Protein AF-A0A9D8AWS3-F1 (afdb_monomer_lite)

pLDDT: mean 71.28, std 21.82, range [30.14, 95.0]

Radius of gyration: 25.31 Å; chains: 1; bounding box: 41×50×77 Å

Sequence (186 aa):
MHLRSIALDRSRAVTGGFPFNVPAIQSFTELRFVSPVSFLVGENGCGKSTLLEAIACAVGAITVGREDVDTDDTLAVVRTLGRCLKLAWSMPTHRGFYMGAKDFIGYARKMAMIREQLQRDLERVEEEYEGRSRTPLSALVPPFAPPKRPARAANRVNPQREVDVCRDAVACCPGGMMGRERRLWS

Structure (mmCIF, N/CA/C/O backbone):
data_AF-A0A9D8AWS3-F1
#
_entry.id   AF-A0A9D8AWS3-F1
#
loop_
_atom_site.group_PDB
_atom_site.id
_atom_site.type_symbol
_atom_site.label_atom_id
_atom_site.label_alt_id
_atom_site.label_comp_id
_atom_site.label_asym_id
_atom_site.label_entity_id
_atom_site.label_seq_id
_atom_site.pdbx_PDB_ins_code
_atom_site.Cartn_x
_atom_site.Cartn_y
_atom_site.Cartn_z
_atom_site.occupancy
_atom_site.B_iso_or_equiv
_atom_site.auth_seq_id
_atom_site.auth_comp_id
_atom_site.auth_asym_id
_atom_site.auth_atom_id
_atom_site.pdbx_PDB_model_num
ATOM 1 N N . MET A 1 1 ? -19.517 0.409 -6.646 1.00 81.69 1 MET A N 1
ATOM 2 C CA . MET A 1 1 ? -18.474 -0.584 -6.317 1.00 81.69 1 MET A CA 1
ATOM 3 C C . MET A 1 1 ? -17.259 0.157 -5.772 1.00 81.69 1 MET A C 1
ATOM 5 O O . MET A 1 1 ? -16.531 0.744 -6.555 1.00 81.69 1 MET A O 1
ATOM 9 N N . HIS A 1 2 ? -17.106 0.235 -4.450 1.00 87.75 2 HIS A N 1
ATOM 10 C CA . HIS A 1 2 ? -15.967 0.896 -3.798 1.00 87.75 2 HIS A CA 1
ATOM 11 C C . HIS A 1 2 ? -15.714 0.276 -2.416 1.00 87.75 2 HIS A C 1
ATOM 13 O O . HIS A 1 2 ? -16.618 -0.336 -1.828 1.00 87.75 2 HIS A O 1
ATOM 19 N N . LEU A 1 3 ? -14.488 0.432 -1.921 1.00 90.88 3 LEU A N 1
ATOM 20 C CA . LEU A 1 3 ? -14.092 0.072 -0.563 1.00 90.88 3 LEU A CA 1
ATOM 21 C C . LEU A 1 3 ? -14.669 1.109 0.406 1.00 90.88 3 LEU A C 1
ATOM 23 O O . LEU A 1 3 ? -14.472 2.298 0.195 1.00 90.88 3 LEU A O 1
ATOM 27 N N . ARG A 1 4 ? -15.420 0.677 1.423 1.00 93.44 4 ARG A N 1
ATOM 28 C CA . ARG A 1 4 ? -16.086 1.554 2.405 1.00 93.44 4 ARG A CA 1
ATOM 29 C C . ARG A 1 4 ? -15.242 1.776 3.644 1.00 93.44 4 ARG A C 1
ATOM 31 O O . ARG A 1 4 ? -15.177 2.893 4.145 1.00 93.44 4 ARG A O 1
ATOM 38 N N . SER A 1 5 ? -14.627 0.720 4.163 1.00 94.69 5 SER A N 1
ATOM 39 C CA . SER A 1 5 ? -13.724 0.851 5.299 1.00 94.69 5 SER A CA 1
ATOM 40 C C . SER A 1 5 ? -12.697 -0.265 5.367 1.00 94.69 5 SER A C 1
ATOM 42 O O . SER A 1 5 ? -12.841 -1.322 4.746 1.00 94.69 5 SER A O 1
ATOM 44 N N . ILE A 1 6 ? -11.636 0.018 6.112 1.00 95.00 6 ILE A N 1
ATOM 45 C CA . ILE A 1 6 ? -10.555 -0.905 6.427 1.00 95.00 6 ILE A CA 1
ATOM 46 C C . ILE A 1 6 ? -10.344 -0.854 7.929 1.00 95.00 6 ILE A C 1
ATOM 48 O O . ILE A 1 6 ? -10.141 0.225 8.480 1.00 95.00 6 ILE A O 1
ATOM 52 N N . ALA A 1 7 ? -10.361 -2.009 8.580 1.00 94.44 7 ALA A N 1
ATOM 53 C CA . ALA A 1 7 ? -10.073 -2.134 10.002 1.00 94.44 7 ALA A CA 1
ATOM 54 C C . ALA A 1 7 ? -8.933 -3.124 10.235 1.00 94.44 7 ALA A C 1
ATOM 56 O O . ALA A 1 7 ? -8.764 -4.074 9.470 1.00 94.44 7 ALA A O 1
ATOM 57 N N . LEU A 1 8 ? -8.162 -2.918 11.300 1.00 92.25 8 LEU A N 1
ATOM 58 C CA . LEU A 1 8 ? -7.093 -3.838 11.682 1.00 92.25 8 LEU A CA 1
ATOM 59 C C . LEU A 1 8 ? -7.606 -4.856 12.704 1.00 92.25 8 LEU A C 1
ATOM 61 O O . LEU A 1 8 ? -8.046 -4.490 13.794 1.00 92.25 8 LEU A O 1
ATOM 65 N N . ASP A 1 9 ? -7.504 -6.144 12.383 1.00 90.69 9 ASP A N 1
ATOM 66 C CA . ASP A 1 9 ? -7.761 -7.211 13.344 1.00 90.69 9 ASP A CA 1
ATOM 67 C C . ASP A 1 9 ? -6.554 -7.419 14.263 1.00 90.69 9 ASP A C 1
ATOM 69 O O . ASP A 1 9 ? -5.630 -8.176 13.954 1.00 90.69 9 ASP A O 1
ATOM 73 N N . ARG A 1 10 ? -6.568 -6.749 15.418 1.00 86.88 10 ARG A N 1
ATOM 74 C CA . ARG A 1 10 ? -5.468 -6.829 16.389 1.00 86.88 10 ARG A CA 1
ATOM 75 C C . ARG A 1 10 ? -5.282 -8.217 16.997 1.00 86.88 10 ARG A C 1
ATOM 77 O O . ARG A 1 10 ? -4.184 -8.507 17.448 1.00 86.88 10 ARG A O 1
ATOM 84 N N . SER A 1 11 ? -6.295 -9.086 16.963 1.00 86.50 11 SER A N 1
ATOM 85 C CA . SER A 1 11 ? -6.154 -10.466 17.454 1.00 86.50 11 SER A CA 1
ATOM 86 C C . SER A 1 11 ? -5.197 -11.306 16.601 1.00 86.50 11 SER A C 1
ATOM 88 O O . SER A 1 11 ? -4.628 -12.280 17.083 1.00 86.50 11 SER A O 1
ATOM 90 N N . ARG A 1 12 ? -4.997 -10.912 15.337 1.00 83.69 12 ARG A N 1
ATOM 91 C CA . ARG A 1 12 ? -4.125 -11.591 14.369 1.00 83.69 12 ARG A CA 1
ATOM 92 C C . ARG A 1 12 ? -2.780 -10.882 14.187 1.00 83.69 12 ARG A C 1
ATOM 94 O O . ARG A 1 12 ? -1.912 -11.401 13.490 1.00 83.69 12 ARG A O 1
ATOM 101 N N . ALA A 1 13 ? -2.619 -9.702 14.784 1.00 81.25 13 ALA A N 1
ATOM 102 C CA . ALA A 1 13 ? -1.437 -8.869 14.629 1.00 81.25 13 ALA A CA 1
ATOM 103 C C . ALA A 1 13 ? -0.274 -9.385 15.489 1.00 81.25 13 ALA A C 1
ATOM 105 O O . ALA A 1 13 ? -0.443 -9.682 16.670 1.00 81.25 13 ALA A O 1
ATOM 106 N N . VAL A 1 14 ? 0.925 -9.437 14.906 1.00 77.19 14 VAL A N 1
ATOM 107 C CA . VAL A 1 14 ? 2.153 -9.763 15.644 1.00 77.19 14 VAL A CA 1
ATOM 108 C C . VAL A 1 14 ? 2.660 -8.497 16.333 1.00 77.19 14 VAL A C 1
ATOM 110 O O . VAL A 1 14 ? 2.846 -7.463 15.696 1.00 77.19 14 VAL A O 1
ATOM 113 N N . THR A 1 15 ? 2.893 -8.552 17.641 1.00 72.75 15 THR A N 1
ATOM 114 C CA . THR A 1 15 ? 3.351 -7.390 18.413 1.00 72.75 15 THR A CA 1
ATOM 115 C C . THR A 1 15 ? 4.860 -7.168 18.282 1.00 72.75 15 THR A C 1
ATOM 117 O O . THR A 1 15 ? 5.634 -8.118 18.333 1.00 72.75 15 THR A O 1
ATOM 120 N N . GLY A 1 16 ? 5.288 -5.904 18.186 1.00 73.44 16 GLY A N 1
ATOM 121 C CA . GLY A 1 16 ? 6.683 -5.484 18.409 1.00 73.44 16 GLY A CA 1
ATOM 122 C C . GLY A 1 16 ? 7.601 -5.426 17.180 1.00 73.44 16 GLY A C 1
ATOM 123 O O . GLY A 1 16 ? 8.661 -4.813 17.264 1.00 73.44 16 GLY A O 1
ATOM 124 N N . GLY A 1 17 ? 7.200 -5.987 16.036 1.00 84.44 17 GLY A N 1
ATOM 125 C CA . GLY A 1 17 ? 8.002 -5.993 14.804 1.00 84.44 17 GLY A CA 1
ATOM 126 C C . GLY A 1 17 ? 7.425 -5.135 13.677 1.00 84.44 17 GLY A C 1
ATOM 127 O O . GLY A 1 17 ? 6.238 -4.804 13.677 1.00 84.44 17 GLY A O 1
ATOM 128 N N . PHE A 1 18 ? 8.252 -4.805 12.682 1.00 85.50 18 PHE A N 1
ATOM 129 C CA . PHE A 1 18 ? 7.761 -4.281 11.403 1.00 85.50 18 PHE A CA 1
ATOM 130 C C . PHE A 1 18 ? 6.872 -5.342 10.727 1.00 85.50 18 PHE A C 1
ATOM 132 O O . PHE A 1 18 ? 7.243 -6.516 10.730 1.00 85.50 18 PHE A O 1
ATOM 139 N N . PRO A 1 19 ? 5.700 -4.975 10.176 1.00 88.75 19 PRO A N 1
ATOM 140 C CA . PRO A 1 19 ? 5.183 -3.617 9.955 1.00 88.75 19 PRO A CA 1
ATOM 141 C C . PRO A 1 19 ? 4.229 -3.102 11.059 1.00 88.75 19 PRO A C 1
ATOM 143 O O . PRO A 1 19 ? 3.655 -2.025 10.921 1.00 88.75 19 PRO A O 1
ATOM 146 N N . PHE A 1 20 ? 4.027 -3.846 12.150 1.00 89.50 20 PHE A N 1
ATOM 147 C CA . PHE A 1 20 ? 3.078 -3.508 13.223 1.00 89.50 20 PHE A CA 1
ATOM 148 C C . PHE A 1 20 ? 3.600 -2.458 14.215 1.00 89.50 20 PHE A C 1
ATOM 150 O O . PHE A 1 20 ? 2.819 -1.879 14.966 1.00 89.50 20 PHE A O 1
ATOM 157 N N . ASN A 1 21 ? 4.907 -2.193 14.224 1.00 88.81 21 ASN A N 1
ATOM 158 C CA . ASN A 1 21 ? 5.532 -1.128 15.014 1.00 88.81 21 ASN A CA 1
ATOM 159 C C . ASN A 1 21 ? 5.480 0.258 14.340 1.00 88.81 21 ASN A C 1
ATOM 161 O O . ASN A 1 21 ? 5.955 1.237 14.908 1.00 88.81 21 ASN A O 1
ATOM 165 N N . VAL A 1 22 ? 4.921 0.349 13.133 1.00 90.50 22 VAL A N 1
ATOM 166 C CA . VAL A 1 22 ? 4.837 1.592 12.364 1.00 90.50 22 VAL A CA 1
ATOM 167 C C . VAL A 1 22 ? 3.763 2.520 12.966 1.00 90.50 22 VAL A C 1
ATOM 169 O O . VAL A 1 22 ? 2.645 2.054 13.203 1.00 90.50 22 VAL A O 1
ATOM 172 N N . PRO A 1 23 ? 4.024 3.831 13.163 1.00 89.06 23 PRO A N 1
ATOM 173 C CA . PRO A 1 23 ? 3.114 4.730 13.887 1.00 89.06 23 PRO A CA 1
ATOM 174 C C . PRO A 1 23 ? 1.682 4.785 13.337 1.00 89.06 23 PRO A C 1
ATOM 176 O O . PRO A 1 23 ? 0.710 4.716 14.095 1.00 89.06 23 PRO A O 1
ATOM 179 N N . ALA A 1 24 ? 1.528 4.857 12.011 1.00 88.19 24 ALA A N 1
ATOM 180 C CA . ALA A 1 24 ? 0.214 4.849 11.371 1.00 88.19 24 ALA A CA 1
ATOM 181 C C . ALA A 1 24 ? -0.544 3.543 11.633 1.00 88.19 24 ALA A C 1
ATOM 183 O O . ALA A 1 24 ? -1.759 3.582 11.777 1.00 88.19 24 ALA A O 1
ATOM 184 N N . ILE A 1 25 ? 0.161 2.410 11.737 1.00 89.44 25 ILE A N 1
ATOM 185 C CA . ILE A 1 25 ? -0.428 1.081 11.949 1.00 89.44 25 ILE A CA 1
ATOM 186 C C . ILE A 1 25 ? -0.816 0.867 13.416 1.00 89.44 25 ILE A C 1
ATOM 188 O O . ILE A 1 25 ? -1.851 0.271 13.705 1.00 89.44 25 ILE A O 1
ATOM 192 N N . GLN A 1 26 ? -0.022 1.395 14.347 1.00 88.56 26 GLN A N 1
ATOM 193 C CA . GLN A 1 26 ? -0.299 1.304 15.782 1.00 88.56 26 GLN A CA 1
ATOM 194 C C . GLN A 1 26 ? -1.496 2.150 16.218 1.00 88.56 26 GLN A C 1
ATOM 196 O O . GLN A 1 26 ? -2.220 1.764 17.140 1.00 88.56 26 GLN A O 1
ATOM 201 N N . SER A 1 27 ? -1.689 3.308 15.587 1.00 85.25 27 SER A N 1
ATOM 202 C CA . SER A 1 27 ? -2.690 4.291 16.008 1.00 85.25 27 SER A CA 1
ATOM 203 C C . SER A 1 27 ? -4.062 4.063 15.377 1.00 85.25 27 SER A C 1
ATOM 205 O O . SER A 1 27 ? -5.076 4.283 16.040 1.00 85.25 27 SER A O 1
ATOM 207 N N . PHE A 1 28 ? -4.133 3.589 14.129 1.00 86.62 28 PHE A N 1
ATOM 208 C CA . PHE A 1 28 ? -5.428 3.425 13.477 1.00 86.62 28 PHE A CA 1
ATOM 209 C C . PHE A 1 28 ? -6.178 2.180 13.971 1.00 86.62 28 PHE A C 1
ATOM 211 O O . PHE A 1 28 ? -5.605 1.151 14.340 1.00 86.62 28 PHE A O 1
ATOM 218 N N . TH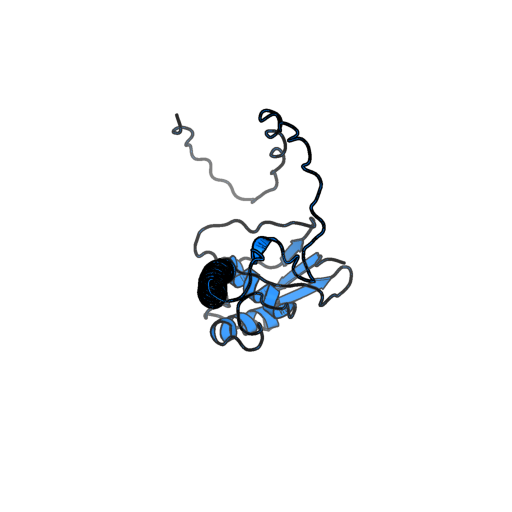R A 1 29 ? -7.502 2.299 13.989 1.00 86.12 29 THR A N 1
ATOM 219 C CA . THR A 1 29 ? -8.421 1.197 14.311 1.00 86.12 29 THR A CA 1
ATOM 220 C C . THR A 1 29 ? -9.296 0.892 13.105 1.00 86.12 29 THR A C 1
ATOM 222 O O . THR A 1 29 ? -9.401 -0.257 12.681 1.00 86.12 29 THR A O 1
ATOM 225 N N . GLU A 1 30 ? -9.859 1.941 12.506 1.00 92.69 30 GLU A N 1
ATOM 226 C CA . GLU A 1 30 ? -10.648 1.870 11.286 1.00 92.69 30 GLU A CA 1
ATOM 227 C C . GLU A 1 30 ? -10.413 3.129 10.443 1.00 92.69 30 GLU A C 1
ATOM 229 O O . GLU A 1 30 ? -10.335 4.237 10.971 1.00 92.69 30 GLU A O 1
ATOM 234 N N . LEU A 1 31 ? -10.324 2.953 9.129 1.00 93.25 31 LEU A N 1
ATOM 235 C CA . LEU A 1 31 ? -10.289 4.014 8.129 1.00 93.25 31 LEU A CA 1
ATOM 236 C C . LEU A 1 31 ? -11.526 3.883 7.249 1.00 93.25 31 LEU A C 1
ATOM 238 O O . LEU A 1 31 ? -11.741 2.833 6.644 1.00 93.25 31 LEU A O 1
ATOM 242 N N . ARG A 1 32 ? -12.342 4.938 7.180 1.00 93.88 32 ARG A N 1
ATOM 243 C CA . ARG A 1 32 ? -13.570 4.975 6.373 1.00 93.88 32 ARG A CA 1
ATOM 244 C C . ARG A 1 32 ? -13.359 5.837 5.134 1.00 93.88 32 ARG A C 1
ATOM 246 O O . ARG A 1 32 ? -12.867 6.957 5.231 1.00 93.88 32 ARG A O 1
ATOM 253 N N . PHE A 1 33 ? -13.775 5.324 3.985 1.00 93.38 33 PHE A N 1
ATOM 254 C CA . PHE A 1 33 ? -13.714 6.002 2.696 1.00 93.38 33 PHE A CA 1
ATOM 255 C C . PHE A 1 33 ? -15.098 6.560 2.376 1.00 93.38 33 PHE A C 1
ATOM 257 O O . PHE A 1 33 ? -16.023 5.821 2.042 1.00 93.38 33 PHE A O 1
ATOM 264 N N . VAL A 1 34 ? -15.241 7.875 2.529 1.00 90.62 34 VAL A N 1
ATOM 265 C CA . VAL A 1 34 ? -16.490 8.606 2.246 1.00 90.62 34 VAL A CA 1
ATOM 266 C C . VAL A 1 34 ? -16.510 9.210 0.843 1.00 90.62 34 VAL A C 1
ATOM 268 O O . VAL A 1 34 ? -17.570 9.567 0.338 1.00 90.62 34 VAL A O 1
ATOM 271 N N . SER A 1 35 ? -15.344 9.309 0.202 1.00 90.56 35 SER A N 1
ATOM 272 C CA . SER A 1 35 ? -15.158 9.888 -1.124 1.00 90.56 35 SER A CA 1
ATOM 273 C C . SER A 1 35 ? -14.551 8.865 -2.094 1.00 90.56 35 SER A C 1
ATOM 275 O O . SER A 1 35 ? -13.795 7.990 -1.672 1.00 90.56 35 SER A O 1
ATOM 277 N N . PRO A 1 36 ? -14.816 8.984 -3.411 1.00 89.12 36 PRO A N 1
ATOM 278 C CA . PRO A 1 36 ? -14.169 8.143 -4.424 1.00 89.12 36 PRO A CA 1
ATOM 279 C C . PRO A 1 36 ? -12.649 8.335 -4.496 1.00 89.12 36 PRO A C 1
ATOM 281 O O . PRO A 1 36 ? -11.933 7.438 -4.931 1.00 89.12 36 PRO A O 1
ATOM 284 N N . VAL A 1 37 ? -12.167 9.512 -4.085 1.00 92.25 37 VAL A N 1
ATOM 285 C CA . VAL A 1 37 ? -10.748 9.867 -4.034 1.00 92.25 37 VAL A CA 1
ATOM 286 C C . VAL A 1 37 ? -10.407 10.281 -2.611 1.00 92.25 37 VAL A C 1
ATOM 288 O O . VAL A 1 37 ? -10.980 11.241 -2.094 1.00 92.25 37 VAL A O 1
ATOM 291 N N . SER A 1 38 ? -9.487 9.562 -1.972 1.00 92.38 38 SER A N 1
ATOM 292 C CA . SER A 1 38 ? -9.050 9.826 -0.600 1.00 92.38 38 SER A CA 1
ATOM 293 C C . SER A 1 38 ? -7.537 9.998 -0.550 1.00 92.38 38 SER A C 1
ATOM 295 O O . SER A 1 38 ? -6.795 9.204 -1.126 1.00 92.38 38 SER A O 1
ATOM 297 N N . PHE A 1 39 ? -7.082 11.026 0.163 1.00 92.06 39 PHE A N 1
ATOM 298 C CA . PHE A 1 39 ? -5.665 11.321 0.350 1.00 92.06 39 PHE A CA 1
ATOM 299 C C . PHE A 1 39 ? -5.235 10.930 1.762 1.00 92.06 39 PHE A C 1
ATOM 301 O O . PHE A 1 39 ? -5.881 11.306 2.738 1.00 92.06 39 PHE A O 1
ATOM 308 N N . LEU A 1 40 ? -4.127 10.197 1.873 1.00 90.56 40 LEU A N 1
ATOM 309 C CA . LEU A 1 40 ? -3.486 9.903 3.152 1.00 90.56 40 LEU A CA 1
ATOM 310 C C . LEU A 1 40 ? -2.349 10.902 3.373 1.00 90.56 40 LEU A C 1
ATOM 312 O O . LEU A 1 40 ? -1.365 10.900 2.634 1.00 90.56 40 LEU A O 1
ATOM 316 N N . VAL A 1 41 ? -2.482 11.749 4.393 1.00 92.12 41 VAL A N 1
ATOM 317 C CA . VAL A 1 41 ? -1.519 12.810 4.726 1.00 92.12 41 VAL A CA 1
ATOM 318 C C . VAL A 1 41 ? -0.891 12.523 6.089 1.00 92.12 41 VAL A C 1
ATOM 320 O O . VAL A 1 41 ? -1.532 11.962 6.972 1.00 92.12 41 VAL A O 1
ATOM 323 N N . GLY A 1 42 ? 0.383 12.872 6.258 1.00 89.69 42 GLY A N 1
ATOM 324 C CA . GLY A 1 42 ? 1.117 12.679 7.508 1.00 89.69 42 GLY A CA 1
ATOM 325 C C . GLY A 1 42 ? 2.620 12.853 7.319 1.00 89.69 42 GLY A C 1
ATOM 326 O O . GLY A 1 42 ? 3.094 12.959 6.186 1.00 89.69 42 GLY A O 1
ATOM 327 N N . GLU A 1 43 ? 3.374 12.829 8.412 1.00 92.19 43 GLU A N 1
ATOM 328 C CA . GLU A 1 43 ? 4.830 13.018 8.410 1.00 92.19 43 GLU A CA 1
ATOM 329 C C . GLU A 1 43 ? 5.590 11.931 7.636 1.00 92.19 43 GLU A C 1
ATOM 331 O O . GLU A 1 43 ? 5.122 10.802 7.442 1.00 92.19 43 GLU A O 1
ATOM 336 N N . ASN A 1 44 ? 6.786 12.265 7.157 1.00 88.94 44 ASN A N 1
ATOM 337 C CA . ASN A 1 44 ? 7.659 11.288 6.514 1.00 88.94 44 ASN A CA 1
ATOM 338 C C . ASN A 1 44 ? 8.068 10.211 7.526 1.00 88.94 44 ASN A C 1
ATOM 340 O O . ASN A 1 44 ? 8.401 10.513 8.663 1.00 88.94 44 ASN A O 1
ATOM 344 N N . GLY A 1 45 ? 8.002 8.942 7.119 1.00 85.25 45 GLY A N 1
ATOM 345 C CA . GLY A 1 45 ? 8.282 7.813 8.012 1.00 85.25 45 GLY A CA 1
ATOM 346 C C . GLY A 1 45 ? 7.109 7.358 8.889 1.00 85.25 45 GLY A C 1
ATOM 347 O O . GLY A 1 45 ? 7.223 6.320 9.530 1.00 85.25 45 GLY A O 1
ATOM 348 N N . CYS A 1 46 ? 5.947 8.027 8.870 1.00 90.19 46 CYS A N 1
ATOM 349 C CA . CYS A 1 46 ? 4.811 7.586 9.693 1.00 90.19 46 CYS A CA 1
ATOM 350 C C . CYS A 1 46 ? 4.143 6.283 9.211 1.00 90.19 46 CYS A C 1
ATOM 352 O O . CYS A 1 46 ? 3.357 5.706 9.957 1.00 90.19 46 CYS A O 1
ATOM 354 N N . GLY A 1 47 ? 4.449 5.807 7.994 1.00 88.88 47 GLY A N 1
ATOM 355 C CA . GLY A 1 47 ? 3.951 4.522 7.482 1.00 88.88 47 GLY A CA 1
ATOM 356 C C . GLY A 1 47 ? 2.894 4.565 6.385 1.00 88.88 47 GLY A C 1
ATOM 357 O O . GLY A 1 47 ? 2.282 3.539 6.109 1.00 88.88 47 GLY A O 1
ATOM 358 N N . LYS A 1 48 ? 2.654 5.721 5.756 1.00 92.38 48 LYS A N 1
ATOM 359 C CA . LYS A 1 48 ? 1.616 5.875 4.713 1.00 92.38 48 LYS A CA 1
ATOM 360 C C . LYS A 1 48 ? 1.772 4.868 3.572 1.00 92.38 48 LYS A C 1
ATOM 362 O O . LYS A 1 48 ? 0.807 4.208 3.206 1.00 92.38 48 LYS A O 1
ATOM 367 N N . SER A 1 49 ? 2.988 4.736 3.038 1.00 89.56 49 SER A N 1
ATOM 368 C CA . SER A 1 49 ? 3.279 3.792 1.955 1.00 89.56 49 SER A CA 1
ATOM 369 C C . SER A 1 49 ? 3.066 2.351 2.407 1.00 89.56 49 SER A C 1
ATOM 371 O O . SER A 1 49 ? 2.372 1.610 1.727 1.00 89.56 49 SER A O 1
ATOM 373 N N . THR A 1 50 ? 3.542 1.996 3.605 1.00 90.38 50 THR A N 1
ATOM 374 C CA . THR A 1 50 ? 3.357 0.661 4.196 1.00 90.38 50 THR A CA 1
ATOM 375 C C . THR A 1 50 ? 1.881 0.302 4.359 1.00 90.38 50 THR A C 1
ATOM 377 O O . THR A 1 50 ? 1.480 -0.822 4.071 1.00 90.38 50 THR A O 1
ATOM 380 N N . LEU A 1 51 ? 1.049 1.256 4.786 1.00 91.25 51 LEU A N 1
ATOM 381 C CA . LEU A 1 51 ? -0.394 1.057 4.868 1.00 91.25 51 LEU A CA 1
ATOM 382 C C . LEU A 1 51 ? -1.004 0.838 3.477 1.00 91.25 51 LEU A C 1
ATOM 384 O O . LEU A 1 51 ? -1.776 -0.099 3.301 1.00 91.25 51 LEU A O 1
ATOM 388 N N . LEU A 1 52 ? -0.650 1.659 2.484 1.00 91.19 52 LEU A N 1
ATOM 389 C CA . LEU A 1 52 ? -1.150 1.502 1.113 1.00 91.19 52 LEU A CA 1
ATOM 390 C C . LEU A 1 52 ? -0.742 0.160 0.491 1.00 91.19 52 LEU A C 1
ATOM 392 O O . LEU A 1 52 ? -1.568 -0.494 -0.142 1.00 91.19 52 LEU A O 1
ATOM 396 N N . GLU A 1 53 ? 0.496 -0.272 0.709 1.00 89.44 53 GLU A N 1
ATOM 397 C CA . GLU A 1 53 ? 1.002 -1.580 0.282 1.00 89.44 53 GLU A CA 1
ATOM 398 C C . GLU A 1 53 ? 0.236 -2.721 0.964 1.00 89.44 53 GLU A C 1
ATOM 400 O O . GLU A 1 53 ? -0.180 -3.672 0.303 1.00 89.44 53 GLU A O 1
ATOM 405 N N . ALA A 1 54 ? -0.030 -2.616 2.270 1.00 90.94 54 ALA A N 1
ATOM 406 C CA . ALA A 1 54 ? -0.814 -3.613 2.996 1.00 90.94 54 ALA A CA 1
ATOM 407 C C . ALA A 1 54 ? -2.257 -3.703 2.487 1.00 90.94 54 ALA A C 1
ATOM 409 O O . ALA A 1 54 ? -2.801 -4.803 2.375 1.00 90.94 54 ALA A O 1
ATOM 410 N N . ILE A 1 55 ? -2.866 -2.566 2.139 1.00 90.94 55 ILE A N 1
ATOM 411 C CA . ILE A 1 55 ? -4.193 -2.523 1.516 1.00 90.94 55 ILE A CA 1
ATOM 412 C C . ILE A 1 55 ? -4.145 -3.207 0.147 1.00 90.94 55 ILE A C 1
ATOM 414 O O . ILE A 1 55 ? -4.988 -4.057 -0.126 1.00 90.94 55 ILE A O 1
ATOM 418 N N . ALA A 1 56 ? -3.149 -2.902 -0.687 1.00 89.50 56 ALA A N 1
ATOM 419 C CA . ALA A 1 56 ? -2.973 -3.554 -1.985 1.00 89.50 56 ALA A CA 1
ATOM 420 C C . ALA A 1 56 ? -2.827 -5.080 -1.851 1.00 89.50 56 ALA A C 1
ATOM 422 O O . ALA A 1 56 ? -3.491 -5.821 -2.579 1.00 89.50 56 ALA A O 1
ATOM 423 N N . CYS A 1 57 ? -2.049 -5.544 -0.865 1.00 87.75 57 CYS A N 1
ATOM 424 C CA . CYS A 1 57 ? -1.922 -6.964 -0.523 1.00 87.75 57 CYS A CA 1
ATOM 425 C C . CYS A 1 57 ? -3.263 -7.577 -0.099 1.00 87.75 57 CYS A C 1
ATOM 427 O O . CYS A 1 57 ? -3.618 -8.653 -0.566 1.00 87.75 57 CYS A O 1
ATOM 429 N N . ALA A 1 58 ? -4.017 -6.903 0.774 1.00 89.44 58 ALA A N 1
ATOM 430 C CA . ALA A 1 58 ? -5.297 -7.403 1.277 1.00 89.44 58 ALA A CA 1
ATOM 431 C C . ALA A 1 58 ? -6.377 -7.487 0.185 1.00 89.44 58 ALA A C 1
ATOM 433 O O . ALA A 1 58 ? -7.234 -8.366 0.225 1.00 89.44 58 ALA A O 1
ATOM 434 N N . VAL A 1 59 ? -6.345 -6.568 -0.784 1.00 88.06 59 VAL A N 1
ATOM 435 C CA . VAL A 1 59 ? -7.258 -6.549 -1.937 1.00 88.06 59 VAL A CA 1
ATOM 436 C C . VAL A 1 59 ? -6.868 -7.605 -2.983 1.00 88.06 59 VAL A C 1
ATOM 438 O O . VAL A 1 59 ? -7.722 -8.042 -3.756 1.00 88.06 59 VAL A O 1
ATOM 441 N N . GLY A 1 60 ? -5.596 -8.015 -3.017 1.00 84.50 60 GLY A N 1
ATOM 442 C CA . GLY A 1 60 ? -5.036 -8.795 -4.123 1.00 84.50 60 GLY A CA 1
ATOM 443 C C . GLY A 1 60 ? -4.930 -7.960 -5.400 1.00 84.50 60 GLY A C 1
ATOM 444 O O . GLY A 1 60 ? -5.262 -8.434 -6.483 1.00 84.50 60 GLY A O 1
ATOM 445 N N . ALA A 1 61 ? -4.563 -6.681 -5.268 1.00 82.88 61 ALA A N 1
ATOM 446 C CA . ALA A 1 61 ? -4.437 -5.775 -6.404 1.00 82.88 61 ALA A CA 1
ATOM 447 C C . ALA A 1 61 ? -3.238 -6.155 -7.288 1.00 82.88 61 ALA A C 1
ATOM 449 O O . ALA A 1 61 ? -2.189 -6.546 -6.783 1.00 82.88 61 ALA A O 1
ATOM 450 N N . ILE A 1 62 ? -3.374 -5.966 -8.602 1.00 77.44 62 ILE A N 1
ATOM 451 C CA . ILE A 1 62 ? -2.265 -6.151 -9.548 1.00 77.44 62 ILE A CA 1
ATOM 452 C C . ILE A 1 62 ? -1.255 -5.012 -9.352 1.00 77.44 62 ILE A C 1
ATOM 454 O O . ILE A 1 62 ? -1.645 -3.841 -9.353 1.00 77.44 62 ILE A O 1
ATOM 458 N N . THR A 1 63 ? 0.031 -5.325 -9.200 1.00 72.62 63 THR A N 1
ATOM 459 C CA . THR A 1 63 ? 1.113 -4.332 -9.140 1.00 72.62 63 THR A CA 1
ATOM 460 C C . THR A 1 63 ? 1.523 -3.888 -10.536 1.00 72.62 63 THR A C 1
ATOM 462 O O . THR A 1 63 ? 1.876 -4.692 -11.392 1.00 72.62 63 THR A O 1
ATOM 465 N N . VAL A 1 64 ? 1.515 -2.580 -10.781 1.00 68.94 64 VAL A N 1
ATOM 466 C CA . VAL A 1 64 ? 2.020 -2.019 -12.039 1.00 68.94 64 VAL A CA 1
ATOM 467 C C . VAL A 1 64 ? 3.516 -1.768 -11.901 1.00 68.94 64 VAL A C 1
ATOM 469 O O . VAL A 1 64 ? 3.916 -0.937 -11.098 1.00 68.94 64 VAL A O 1
ATOM 472 N N . GLY A 1 65 ? 4.338 -2.435 -12.717 1.00 59.06 65 GLY A N 1
ATOM 473 C CA . GLY A 1 65 ? 5.774 -2.137 -12.844 1.00 59.06 65 GLY A CA 1
ATOM 474 C C . GLY A 1 65 ? 6.728 -2.994 -12.000 1.00 59.06 65 GLY A C 1
ATOM 475 O O . GLY A 1 65 ? 7.941 -2.836 -12.143 1.00 59.06 65 GLY A O 1
ATOM 476 N N . ARG A 1 66 ? 6.207 -3.927 -11.196 1.00 56.59 66 ARG A N 1
ATOM 477 C CA . ARG A 1 66 ? 6.956 -4.938 -10.427 1.00 56.59 66 ARG A CA 1
ATOM 478 C C . ARG A 1 66 ? 6.331 -6.324 -10.638 1.00 56.59 66 ARG A C 1
ATOM 480 O O . ARG A 1 66 ? 5.237 -6.399 -11.189 1.00 56.59 66 ARG A O 1
ATOM 487 N N . GLU A 1 67 ? 7.018 -7.394 -10.225 1.00 54.78 67 GLU A N 1
ATOM 488 C CA . GLU A 1 67 ? 6.400 -8.726 -10.075 1.00 54.78 67 GLU A CA 1
ATOM 489 C C . GLU A 1 67 ? 5.122 -8.629 -9.216 1.00 54.78 67 GLU A C 1
ATOM 491 O O . GLU A 1 67 ? 4.958 -7.670 -8.449 1.00 54.78 67 GLU A O 1
ATOM 496 N N . ASP A 1 68 ? 4.193 -9.577 -9.375 1.00 53.81 68 ASP A N 1
ATOM 497 C CA . ASP A 1 68 ? 2.903 -9.566 -8.677 1.00 53.81 68 ASP A CA 1
ATOM 498 C C . ASP A 1 68 ? 3.083 -9.353 -7.161 1.00 53.81 68 ASP A C 1
ATOM 500 O O . ASP A 1 68 ? 4.073 -9.789 -6.561 1.00 53.81 68 ASP A O 1
ATOM 504 N N . VAL A 1 69 ? 2.106 -8.703 -6.510 1.00 57.28 69 VAL A N 1
ATOM 505 C CA . VAL A 1 69 ? 2.123 -8.453 -5.052 1.00 57.28 69 VAL A CA 1
ATOM 506 C C . VAL A 1 69 ? 2.384 -9.735 -4.260 1.00 57.28 69 VAL A C 1
ATOM 508 O O . VAL A 1 69 ? 2.975 -9.669 -3.182 1.00 57.28 69 VAL A O 1
ATOM 511 N N . ASP A 1 70 ? 1.969 -10.887 -4.795 1.00 54.81 70 ASP A N 1
ATOM 512 C CA . ASP A 1 70 ? 2.127 -12.217 -4.199 1.00 54.81 70 ASP A CA 1
ATOM 513 C C . ASP A 1 70 ? 3.522 -12.847 -4.400 1.00 54.81 70 ASP A C 1
ATOM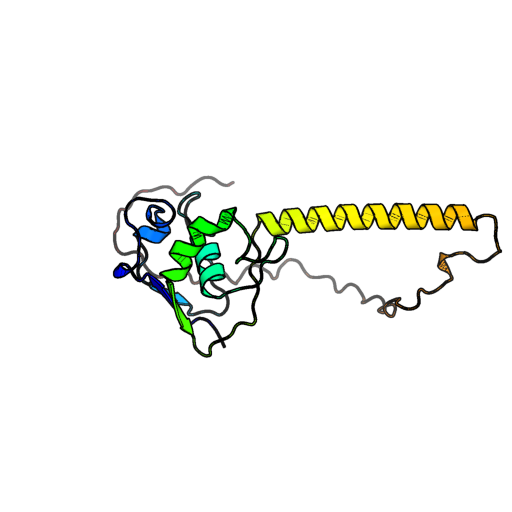 515 O O . ASP A 1 70 ? 3.913 -13.739 -3.649 1.00 54.81 70 ASP A O 1
ATOM 519 N N . THR A 1 71 ? 4.337 -12.328 -5.321 1.00 54.75 71 THR A N 1
ATOM 520 C CA . THR A 1 71 ? 5.699 -12.821 -5.608 1.00 54.75 71 THR A CA 1
ATOM 521 C C . THR A 1 71 ? 6.819 -11.892 -5.136 1.00 54.75 71 THR A C 1
ATOM 523 O O . THR A 1 71 ? 7.936 -12.346 -4.942 1.00 54.75 71 THR A O 1
ATOM 526 N N . ASP A 1 72 ? 6.538 -10.618 -4.847 1.00 62.72 72 ASP A N 1
ATOM 527 C CA . ASP A 1 72 ? 7.559 -9.670 -4.369 1.00 62.72 72 ASP A CA 1
ATOM 528 C C . ASP A 1 72 ? 8.030 -9.932 -2.918 1.00 62.72 72 ASP A C 1
ATOM 530 O O . ASP A 1 72 ? 7.340 -9.602 -1.947 1.00 62.72 72 ASP A O 1
ATOM 534 N N . ASP A 1 73 ? 9.242 -10.465 -2.760 1.00 59.78 73 ASP A N 1
ATOM 535 C CA . ASP A 1 73 ? 9.870 -10.739 -1.457 1.00 59.78 73 ASP A CA 1
ATOM 536 C C . ASP A 1 73 ? 10.015 -9.498 -0.566 1.00 59.78 73 ASP A C 1
ATOM 538 O O . ASP A 1 73 ? 9.937 -9.595 0.662 1.00 59.78 73 ASP A O 1
ATOM 542 N N . THR A 1 74 ? 10.156 -8.299 -1.145 1.00 62.31 74 THR A N 1
ATOM 543 C CA . THR A 1 74 ? 10.230 -7.068 -0.339 1.00 62.31 74 THR A CA 1
ATOM 544 C C . THR A 1 74 ? 8.891 -6.699 0.301 1.00 62.31 74 THR A C 1
ATOM 546 O O . THR A 1 74 ? 8.869 -5.978 1.299 1.00 62.31 74 THR A O 1
ATOM 549 N N . LEU A 1 75 ? 7.782 -7.247 -0.209 1.00 67.56 75 LEU A N 1
ATOM 550 C CA . LEU A 1 75 ? 6.441 -7.101 0.359 1.00 67.56 75 LEU A CA 1
ATOM 551 C C . LEU A 1 75 ? 6.052 -8.263 1.280 1.00 67.56 75 LEU A C 1
ATOM 553 O O . LEU A 1 75 ? 5.021 -8.167 1.947 1.00 67.56 75 LEU A O 1
ATOM 557 N N . ALA A 1 76 ? 6.855 -9.328 1.387 1.00 71.81 76 ALA A N 1
ATOM 558 C CA . ALA A 1 76 ? 6.522 -10.514 2.185 1.00 71.81 76 ALA A CA 1
ATOM 559 C C . ALA A 1 76 ? 6.154 -10.164 3.639 1.00 71.81 76 ALA A C 1
ATOM 561 O O . ALA A 1 76 ? 5.180 -10.681 4.191 1.00 71.81 76 ALA A O 1
ATOM 562 N N . VAL A 1 77 ? 6.877 -9.214 4.240 1.00 78.38 77 VAL A N 1
ATOM 563 C CA . VAL A 1 77 ? 6.607 -8.741 5.604 1.00 78.38 77 VAL A CA 1
ATOM 564 C C . VAL A 1 77 ? 5.323 -7.901 5.666 1.00 78.38 77 VAL A C 1
ATOM 566 O O . VAL A 1 77 ? 4.531 -8.051 6.594 1.00 78.38 77 VAL A O 1
ATOM 569 N N . VAL A 1 78 ? 5.038 -7.090 4.646 1.00 85.81 78 VAL A N 1
ATOM 570 C CA . VAL A 1 78 ? 3.816 -6.268 4.554 1.00 85.81 78 VAL A CA 1
ATOM 571 C C . VAL A 1 78 ? 2.566 -7.120 4.280 1.00 85.81 78 VAL A C 1
ATOM 573 O O . VAL A 1 78 ? 1.479 -6.794 4.765 1.00 85.81 78 VAL A O 1
ATOM 576 N N . ARG A 1 79 ? 2.700 -8.279 3.621 1.00 85.44 79 ARG A N 1
ATOM 577 C CA . ARG A 1 79 ? 1.594 -9.243 3.454 1.00 85.44 79 ARG A CA 1
ATOM 578 C C . ARG A 1 79 ? 1.049 -9.741 4.788 1.00 85.44 79 ARG A C 1
ATOM 580 O O . ARG A 1 79 ? -0.148 -10.005 4.889 1.00 85.44 79 ARG A O 1
ATOM 587 N N . THR A 1 80 ? 1.891 -9.852 5.819 1.00 88.38 80 THR A N 1
ATOM 588 C CA . THR A 1 80 ? 1.431 -10.249 7.162 1.00 88.38 80 THR A CA 1
ATOM 589 C C . THR A 1 80 ? 0.427 -9.242 7.727 1.00 88.38 80 THR A C 1
ATOM 591 O O . THR A 1 80 ? -0.605 -9.641 8.267 1.00 88.38 80 THR A O 1
ATOM 594 N N . LEU A 1 81 ? 0.660 -7.945 7.499 1.00 89.81 81 LEU A N 1
ATOM 595 C CA . LEU A 1 81 ? -0.280 -6.882 7.840 1.00 89.81 81 LEU A CA 1
ATOM 596 C C . LEU A 1 81 ? -1.528 -6.939 6.966 1.00 89.81 81 LEU A C 1
ATOM 598 O O . LEU A 1 81 ? -2.630 -6.894 7.505 1.00 89.81 81 LEU A O 1
ATOM 602 N N . GLY A 1 82 ? -1.371 -7.118 5.651 1.00 90.12 82 GLY A N 1
ATOM 603 C CA . GLY A 1 82 ? -2.496 -7.274 4.723 1.00 90.12 82 GLY A CA 1
ATOM 604 C C . GLY A 1 82 ? -3.465 -8.386 5.145 1.00 90.12 82 GLY A C 1
ATOM 605 O O . GLY A 1 82 ? -4.675 -8.178 5.163 1.00 90.12 82 GLY A O 1
ATOM 606 N N . ARG A 1 83 ? -2.950 -9.536 5.605 1.00 89.88 83 ARG A N 1
ATOM 607 C CA . ARG A 1 83 ? -3.764 -10.654 6.129 1.00 89.88 83 ARG A CA 1
ATOM 608 C C . ARG A 1 83 ? -4.564 -10.301 7.385 1.00 89.88 83 ARG A C 1
ATOM 610 O O . ARG A 1 83 ? -5.568 -10.961 7.654 1.00 89.88 83 ARG A O 1
ATOM 617 N N . CYS A 1 84 ? -4.125 -9.306 8.152 1.00 91.81 84 CYS A N 1
ATOM 618 C CA . CYS A 1 84 ? -4.805 -8.823 9.354 1.00 91.81 84 CYS A CA 1
ATOM 619 C C . CYS A 1 84 ? -5.835 -7.722 9.052 1.00 91.81 84 CYS A C 1
ATOM 621 O O . CYS A 1 84 ? -6.596 -7.349 9.945 1.00 91.81 84 CYS A O 1
ATOM 623 N N . LEU A 1 85 ? -5.881 -7.194 7.824 1.00 92.88 85 LEU A N 1
ATOM 624 C CA . LEU A 1 85 ? -6.851 -6.172 7.441 1.00 92.88 85 LEU A CA 1
ATOM 625 C C . LEU A 1 85 ? -8.220 -6.792 7.150 1.00 92.88 85 LEU A C 1
ATOM 627 O O . LEU A 1 85 ? -8.355 -7.766 6.412 1.00 92.88 85 LEU A O 1
ATOM 631 N N . LYS A 1 86 ? -9.258 -6.175 7.706 1.00 93.25 86 LYS A N 1
ATOM 632 C CA . LYS A 1 86 ? -10.662 -6.439 7.396 1.00 93.25 86 LYS A CA 1
ATOM 633 C C . LYS A 1 86 ? -11.144 -5.370 6.428 1.00 93.25 86 LYS A C 1
ATOM 635 O O . LYS A 1 86 ? -11.173 -4.191 6.775 1.00 93.25 86 LYS A O 1
ATOM 640 N N . LEU A 1 87 ? -11.514 -5.790 5.222 1.00 93.00 87 LEU A N 1
ATOM 641 C CA . LEU A 1 87 ? -11.998 -4.911 4.161 1.00 93.00 87 LEU A CA 1
ATOM 642 C C . LEU A 1 87 ? -13.527 -4.959 4.096 1.00 93.00 87 LEU A C 1
ATOM 644 O O . LEU A 1 87 ? -14.109 -6.029 3.918 1.00 93.00 87 LEU A O 1
ATOM 648 N N . ALA A 1 88 ? -14.183 -3.806 4.190 1.00 92.94 88 ALA A N 1
ATOM 649 C CA . ALA A 1 88 ? -15.626 -3.685 4.016 1.00 92.94 88 ALA A CA 1
ATOM 650 C C . ALA A 1 88 ? -15.941 -3.016 2.674 1.00 92.94 88 ALA A C 1
ATOM 652 O O . ALA A 1 88 ? -15.556 -1.873 2.441 1.00 92.94 88 ALA A O 1
ATOM 653 N N . TRP A 1 89 ? -16.692 -3.693 1.803 1.00 91.62 89 TRP A N 1
ATOM 654 C CA . TRP A 1 89 ? -16.998 -3.224 0.446 1.00 91.62 89 TRP A CA 1
ATOM 655 C C . TRP A 1 89 ? -18.475 -2.888 0.264 1.00 91.62 89 TRP A C 1
ATOM 657 O O . TRP A 1 89 ? -19.339 -3.542 0.843 1.00 91.62 89 TRP A O 1
ATOM 667 N N . SER A 1 90 ? -18.778 -1.910 -0.594 1.00 88.81 90 SER A N 1
ATOM 668 C CA . SER A 1 90 ? -20.146 -1.697 -1.089 1.00 88.81 90 SER A CA 1
ATOM 669 C C . SER A 1 90 ? -20.582 -2.828 -2.022 1.00 88.81 90 SER A C 1
ATOM 671 O O . SER A 1 90 ? -21.662 -3.376 -1.845 1.00 88.81 90 SER A O 1
ATOM 673 N N . MET A 1 91 ? -19.714 -3.200 -2.963 1.00 84.38 91 MET A N 1
ATOM 674 C CA . MET A 1 91 ? -19.780 -4.449 -3.721 1.00 84.38 91 MET A CA 1
ATOM 675 C C . MET A 1 91 ? -18.341 -4.961 -3.875 1.00 84.38 91 MET A C 1
ATOM 677 O O . MET A 1 91 ? -17.487 -4.138 -4.233 1.00 84.38 91 MET A O 1
ATOM 681 N N . PRO A 1 92 ? -18.047 -6.240 -3.572 1.00 76.56 92 PRO A N 1
ATOM 682 C CA . PRO A 1 92 ? -16.698 -6.792 -3.689 1.00 76.56 92 PRO A CA 1
ATOM 683 C C . PRO A 1 92 ? -16.182 -6.727 -5.127 1.00 76.56 92 PRO A C 1
ATOM 685 O O . PRO A 1 92 ? -16.947 -6.894 -6.077 1.00 76.56 92 PRO A O 1
ATOM 688 N N . THR A 1 93 ? -14.883 -6.492 -5.291 1.00 78.19 93 THR A N 1
ATOM 689 C CA . THR A 1 93 ? -14.233 -6.451 -6.603 1.00 78.19 93 THR A CA 1
ATOM 690 C C . THR A 1 93 ? -12.757 -6.790 -6.507 1.00 78.19 93 THR A C 1
ATOM 692 O O . THR A 1 93 ? -12.091 -6.400 -5.554 1.00 78.19 93 THR A O 1
ATOM 695 N N . HIS A 1 94 ? -12.255 -7.435 -7.556 1.00 70.88 94 HIS A N 1
ATOM 696 C CA . HIS A 1 94 ? -10.825 -7.641 -7.802 1.00 70.88 94 HIS A CA 1
ATOM 697 C C . HIS A 1 94 ? -10.312 -6.787 -8.973 1.00 70.88 94 HIS A C 1
ATOM 699 O O . HIS A 1 94 ? -9.159 -6.883 -9.374 1.00 70.88 94 HIS A O 1
ATOM 705 N N . ARG A 1 95 ? -11.173 -5.940 -9.553 1.00 72.69 95 ARG A N 1
ATOM 706 C CA . ARG A 1 95 ? -10.799 -5.017 -10.630 1.00 72.69 95 ARG A CA 1
ATOM 707 C C . ARG A 1 95 ? -10.132 -3.785 -10.023 1.00 72.69 95 ARG A C 1
ATOM 709 O O . ARG A 1 95 ? -10.826 -2.898 -9.528 1.00 72.69 95 ARG A O 1
ATOM 716 N N . GLY A 1 96 ? -8.804 -3.750 -10.059 1.00 80.50 96 GLY A N 1
ATOM 717 C CA . GLY A 1 96 ? -7.996 -2.628 -9.592 1.00 80.50 96 GLY A CA 1
ATOM 718 C C . GLY A 1 96 ? -6.501 -2.920 -9.697 1.00 80.50 96 GLY A C 1
ATOM 719 O O . GLY A 1 96 ? -6.096 -4.071 -9.852 1.00 80.50 96 GLY A O 1
ATOM 720 N N . PHE A 1 97 ? -5.690 -1.870 -9.613 1.00 86.44 97 PHE A N 1
ATOM 721 C CA . PHE A 1 97 ? -4.237 -1.982 -9.599 1.00 86.44 97 PHE A CA 1
ATOM 722 C C . PHE A 1 97 ? -3.640 -1.095 -8.507 1.00 86.44 97 PHE A C 1
ATOM 724 O O . PHE A 1 97 ? -4.236 -0.092 -8.108 1.00 86.44 97 PHE A O 1
ATOM 731 N N . TYR A 1 98 ? -2.458 -1.471 -8.039 1.00 87.62 98 TYR A N 1
ATOM 732 C CA . TYR A 1 98 ? -1.617 -0.674 -7.161 1.00 87.62 98 TYR A CA 1
ATOM 733 C C . TYR A 1 98 ? -0.373 -0.231 -7.932 1.00 87.62 98 TYR A C 1
ATOM 735 O O . TYR A 1 98 ? 0.236 -1.013 -8.661 1.00 87.62 98 TYR A O 1
ATOM 743 N N . MET A 1 99 ? -0.004 1.038 -7.783 1.00 86.44 99 MET A N 1
ATOM 744 C CA . MET A 1 99 ? 1.203 1.596 -8.382 1.00 86.44 99 MET A CA 1
ATOM 745 C C . MET A 1 99 ? 1.848 2.549 -7.382 1.00 86.44 99 MET A C 1
ATOM 747 O O . MET A 1 99 ? 1.274 3.589 -7.048 1.00 86.44 99 MET A O 1
ATOM 751 N N . GLY A 1 100 ? 3.032 2.192 -6.895 1.00 84.69 100 GLY A N 1
ATOM 752 C CA . GLY A 1 100 ? 3.827 3.044 -6.029 1.00 84.69 100 GLY A CA 1
ATOM 753 C C . GLY A 1 100 ? 4.596 4.105 -6.818 1.00 84.69 100 GLY A C 1
ATOM 754 O O . GLY A 1 100 ? 4.831 3.996 -8.023 1.00 84.69 100 GLY A O 1
ATOM 755 N N . ALA A 1 101 ? 5.069 5.138 -6.117 1.00 82.44 101 ALA A N 1
ATOM 756 C CA . ALA A 1 101 ? 5.919 6.166 -6.723 1.00 82.44 101 ALA A CA 1
ATOM 757 C C . ALA A 1 101 ? 7.240 5.585 -7.266 1.00 82.44 101 ALA A C 1
ATOM 759 O O . ALA A 1 101 ? 7.739 6.023 -8.303 1.00 82.44 101 ALA A O 1
ATOM 760 N N . LYS A 1 102 ? 7.793 4.569 -6.588 1.00 76.38 102 LYS A N 1
ATOM 761 C CA . LYS A 1 102 ? 8.999 3.858 -7.035 1.00 76.38 102 LYS A CA 1
ATOM 762 C C . LYS A 1 102 ? 8.759 3.132 -8.362 1.00 76.38 102 LYS A C 1
ATOM 764 O O . LYS A 1 102 ? 9.611 3.199 -9.248 1.00 76.38 102 LYS A O 1
ATOM 769 N N . ASP A 1 103 ? 7.594 2.507 -8.509 1.00 81.06 103 ASP A N 1
ATOM 770 C CA . ASP A 1 103 ? 7.219 1.794 -9.729 1.00 81.06 103 ASP A CA 1
ATOM 771 C C . ASP A 1 103 ? 7.036 2.763 -10.897 1.00 81.06 103 ASP A C 1
ATOM 773 O O . ASP A 1 103 ? 7.532 2.519 -11.997 1.00 81.06 103 ASP A O 1
ATOM 777 N N . PHE A 1 104 ? 6.414 3.918 -10.642 1.00 84.75 104 PHE A N 1
ATOM 778 C CA . PHE A 1 104 ? 6.242 4.964 -11.647 1.00 84.75 104 PHE A CA 1
ATOM 779 C C . PHE A 1 104 ? 7.581 5.463 -12.209 1.00 84.75 104 PHE A C 1
ATOM 781 O O . PHE A 1 104 ? 7.726 5.621 -13.422 1.00 84.75 104 PHE A O 1
ATOM 788 N N . ILE A 1 105 ? 8.587 5.663 -11.352 1.00 82.94 105 ILE A N 1
ATOM 789 C CA . ILE A 1 105 ? 9.931 6.069 -11.792 1.00 82.94 105 ILE A CA 1
ATOM 790 C C . ILE A 1 105 ? 10.565 4.984 -12.671 1.00 82.94 105 ILE A C 1
ATOM 792 O O . ILE A 1 105 ? 11.136 5.296 -13.719 1.00 82.94 105 ILE A O 1
ATOM 796 N N . GLY A 1 106 ? 10.465 3.715 -12.264 1.00 81.88 106 GLY A N 1
ATOM 797 C CA . GLY A 1 106 ? 10.969 2.583 -13.047 1.00 81.88 106 GLY A CA 1
ATOM 798 C C . GLY A 1 106 ? 10.300 2.494 -14.418 1.00 81.88 106 GLY A C 1
ATOM 799 O O . GLY A 1 106 ? 10.981 2.393 -15.441 1.00 81.88 106 GLY A O 1
ATOM 800 N N . TYR A 1 107 ? 8.975 2.629 -14.448 1.00 84.62 107 TYR A N 1
ATOM 801 C CA . TYR A 1 107 ? 8.188 2.679 -15.674 1.00 84.62 107 TYR A CA 1
ATOM 802 C C . TYR A 1 107 ? 8.624 3.831 -16.590 1.00 8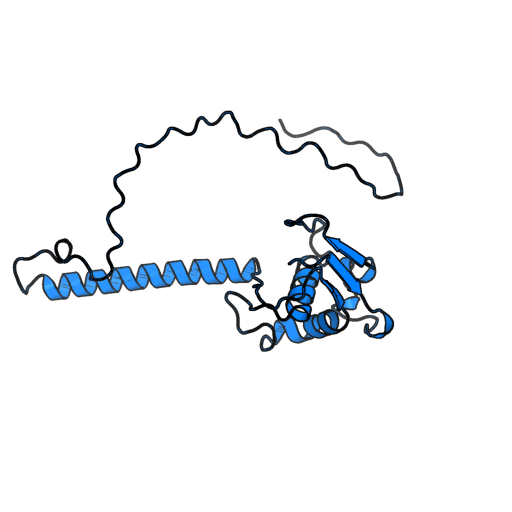4.62 107 TYR A C 1
ATOM 804 O O . TYR A 1 107 ? 8.926 3.599 -17.760 1.00 84.62 107 TYR A O 1
ATOM 812 N N . ALA A 1 108 ? 8.738 5.054 -16.065 1.00 88.12 108 ALA A N 1
ATOM 813 C CA . ALA A 1 108 ? 9.148 6.221 -16.844 1.00 88.12 108 ALA A CA 1
ATOM 814 C C . ALA A 1 108 ? 10.545 6.045 -17.467 1.00 88.12 108 ALA A C 1
ATOM 816 O O . ALA A 1 108 ? 10.742 6.358 -18.643 1.00 88.12 108 ALA A O 1
ATOM 817 N N . ARG A 1 109 ? 11.502 5.480 -16.717 1.00 85.19 109 ARG A N 1
ATOM 818 C CA . ARG A 1 109 ? 12.842 5.154 -17.239 1.00 85.19 109 ARG A CA 1
ATOM 819 C C . ARG A 1 109 ? 12.783 4.105 -18.345 1.00 85.19 109 ARG A C 1
ATOM 821 O O . ARG A 1 109 ? 13.404 4.294 -19.387 1.00 85.19 109 ARG A O 1
ATOM 828 N N . LYS A 1 110 ? 12.006 3.036 -18.153 1.00 86.69 110 LYS A N 1
ATOM 829 C CA . LYS A 1 110 ? 11.815 1.989 -19.166 1.00 86.69 110 LYS A CA 1
ATOM 830 C C . LYS A 1 110 ? 11.210 2.555 -20.454 1.00 86.69 110 LYS A C 1
ATOM 832 O O . LYS A 1 110 ? 11.673 2.218 -21.538 1.00 86.69 110 LYS A O 1
ATOM 837 N N . MET A 1 111 ? 10.224 3.446 -20.346 1.00 90.06 111 MET A N 1
ATOM 838 C CA . MET A 1 111 ? 9.638 4.140 -21.500 1.00 90.06 111 MET A CA 1
ATOM 839 C C . MET A 1 111 ? 10.661 5.005 -22.238 1.00 90.06 111 MET A C 1
ATOM 841 O O . MET A 1 111 ? 10.688 4.993 -23.467 1.00 90.06 111 MET A O 1
ATOM 845 N N . ALA A 1 112 ? 11.530 5.713 -21.513 1.00 90.44 112 ALA A N 1
ATOM 846 C CA . ALA A 1 112 ? 12.596 6.501 -22.125 1.00 90.44 112 ALA A CA 1
ATOM 847 C C . ALA A 1 112 ? 13.602 5.620 -22.889 1.00 90.44 112 ALA A C 1
ATOM 849 O O . ALA A 1 112 ? 13.923 5.934 -24.032 1.00 90.44 112 ALA A O 1
ATOM 850 N N . MET A 1 113 ? 14.027 4.498 -22.298 1.00 89.62 113 MET A N 1
ATOM 851 C CA . MET A 1 113 ? 14.939 3.538 -22.936 1.00 89.62 113 MET A CA 1
ATOM 852 C C . MET A 1 113 ? 14.328 2.894 -24.183 1.00 89.62 113 MET A C 1
ATOM 854 O O . MET A 1 113 ? 14.978 2.818 -25.219 1.00 89.62 113 MET A O 1
ATOM 858 N N . ILE A 1 114 ? 13.068 2.451 -24.101 1.00 93.06 114 ILE A N 1
ATOM 859 C CA . ILE A 1 114 ? 12.361 1.859 -25.245 1.00 93.06 114 ILE A CA 1
ATOM 860 C C . ILE A 1 114 ? 12.245 2.876 -26.379 1.00 93.06 114 ILE A C 1
ATOM 862 O O . ILE A 1 114 ? 12.475 2.529 -27.533 1.00 93.06 114 ILE A O 1
ATOM 866 N N . ARG A 1 115 ? 11.929 4.136 -26.063 1.00 93.94 115 ARG A N 1
ATOM 867 C CA . ARG A 1 115 ? 11.863 5.203 -27.066 1.00 93.94 115 ARG A CA 1
ATOM 868 C C . ARG A 1 115 ? 13.201 5.397 -27.776 1.00 93.94 115 ARG A C 1
ATOM 870 O O . ARG A 1 115 ? 13.213 5.501 -28.995 1.00 93.94 115 ARG A O 1
ATOM 877 N N . GLU A 1 116 ? 14.299 5.423 -27.030 1.00 94.19 116 GLU A N 1
ATOM 878 C CA . GLU A 1 116 ? 15.640 5.579 -27.597 1.00 94.19 116 GLU A CA 1
ATOM 879 C C . GLU A 1 116 ? 16.032 4.381 -28.474 1.00 94.19 116 GLU A C 1
ATOM 881 O O . GLU A 1 116 ? 16.548 4.559 -29.573 1.00 94.19 116 GLU A O 1
ATOM 886 N N . GLN A 1 117 ? 15.725 3.159 -28.033 1.00 93.44 117 GLN A N 1
ATOM 887 C CA . GLN A 1 117 ? 15.972 1.954 -28.824 1.00 93.44 117 GLN A CA 1
ATOM 888 C C . GLN A 1 117 ? 15.195 1.978 -30.145 1.00 93.44 117 GLN A C 1
ATOM 890 O O . GLN A 1 117 ? 15.776 1.727 -31.196 1.00 93.44 117 GLN A O 1
ATOM 895 N N . LEU A 1 118 ? 13.908 2.337 -30.093 1.00 91.62 118 LEU A N 1
ATOM 896 C CA . LEU A 1 118 ? 13.072 2.468 -31.285 1.00 91.62 118 LEU A CA 1
ATOM 897 C C . LEU A 1 118 ? 13.602 3.536 -32.244 1.00 91.62 118 LEU A C 1
ATOM 899 O O . LEU A 1 118 ? 13.515 3.340 -33.448 1.00 91.62 118 LEU A O 1
ATOM 903 N N . GLN A 1 119 ? 14.161 4.637 -31.733 1.00 91.62 119 GLN A N 1
ATOM 904 C CA . GLN A 1 119 ? 14.797 5.655 -32.573 1.00 91.62 119 GLN A CA 1
ATOM 905 C C . GLN A 1 119 ? 16.032 5.102 -33.288 1.00 91.62 119 GLN A C 1
ATOM 907 O O . GLN A 1 119 ? 16.114 5.228 -34.503 1.00 91.62 119 GLN A O 1
ATOM 912 N N . ARG A 1 120 ? 16.928 4.405 -32.579 1.00 89.62 120 ARG A N 1
ATOM 913 C CA . ARG A 1 120 ? 18.112 3.780 -33.202 1.00 89.62 120 ARG A CA 1
ATOM 914 C C . ARG A 1 120 ? 17.750 2.697 -34.214 1.00 89.62 120 ARG A C 1
ATOM 916 O O . ARG A 1 120 ? 18.442 2.514 -35.209 1.00 89.62 120 ARG A O 1
ATOM 923 N N . ASP A 1 121 ? 16.701 1.926 -33.937 1.00 88.75 121 ASP A N 1
ATOM 924 C CA . ASP A 1 121 ? 16.213 0.920 -34.879 1.00 88.75 121 ASP A CA 1
ATOM 925 C C . ASP A 1 121 ? 15.608 1.587 -36.124 1.00 88.75 121 ASP A C 1
ATOM 927 O O . ASP A 1 121 ? 15.808 1.083 -37.226 1.00 88.75 121 ASP A O 1
ATOM 931 N N . LEU A 1 122 ? 14.938 2.738 -35.970 1.00 86.25 122 LEU A N 1
ATOM 932 C CA . LEU A 1 122 ? 14.461 3.550 -37.093 1.00 86.25 122 LEU A CA 1
ATOM 933 C C . LEU A 1 122 ? 15.627 4.078 -37.939 1.00 86.25 122 LEU A C 1
ATOM 935 O O . LEU A 1 122 ? 15.600 3.913 -39.151 1.00 86.25 122 LEU A O 1
ATOM 939 N N . GLU A 1 123 ? 16.657 4.640 -37.300 1.00 86.81 123 GLU A N 1
ATOM 940 C CA . GLU A 1 123 ? 17.868 5.155 -37.960 1.00 86.81 123 GLU A CA 1
ATOM 941 C C . GLU A 1 123 ? 18.586 4.050 -38.745 1.00 86.81 123 GLU A C 1
ATOM 943 O O . GLU A 1 123 ? 18.910 4.229 -39.914 1.00 86.81 123 GLU A O 1
ATOM 948 N N . ARG A 1 124 ? 18.746 2.857 -38.154 1.00 81.69 124 ARG A N 1
ATOM 949 C CA . ARG A 1 124 ? 19.345 1.699 -38.840 1.00 81.69 124 ARG A CA 1
ATOM 950 C C . ARG A 1 124 ? 18.552 1.287 -40.081 1.00 81.69 124 ARG A C 1
ATOM 952 O O . ARG A 1 124 ? 19.139 0.930 -41.098 1.00 81.69 124 ARG A O 1
ATOM 959 N N . VAL A 1 125 ? 17.222 1.301 -39.986 1.00 82.12 125 VAL A N 1
ATOM 960 C CA . VAL A 1 125 ? 16.344 1.013 -41.127 1.00 82.12 125 VAL A CA 1
ATOM 961 C C . VAL A 1 125 ? 16.447 2.125 -42.169 1.00 82.12 125 VAL A C 1
ATOM 963 O O . VAL A 1 125 ? 16.485 1.833 -43.355 1.00 82.12 125 VAL A O 1
ATOM 966 N N . GLU A 1 126 ? 16.529 3.392 -41.780 1.00 77.69 126 GLU A N 1
ATOM 967 C CA . GLU A 1 126 ? 16.735 4.481 -42.739 1.00 77.69 126 GLU A CA 1
ATOM 968 C C . GLU A 1 126 ? 18.071 4.322 -43.487 1.00 77.69 126 GLU A C 1
ATOM 970 O O . GLU A 1 126 ? 18.068 4.342 -44.718 1.00 77.69 126 GLU A O 1
ATOM 975 N N . GLU A 1 127 ? 19.170 4.030 -42.784 1.00 78.19 127 GLU A N 1
ATOM 976 C CA . GLU A 1 127 ? 20.495 3.771 -43.373 1.00 78.19 127 GLU A CA 1
ATOM 977 C C . GLU A 1 127 ? 20.504 2.560 -44.327 1.00 78.19 127 GLU A C 1
ATOM 979 O O . GLU A 1 127 ? 21.054 2.626 -45.427 1.00 78.19 127 GLU A O 1
ATOM 984 N N . GLU A 1 128 ? 19.872 1.442 -43.949 1.00 75.75 128 GLU A N 1
ATOM 985 C CA . GLU A 1 128 ? 19.807 0.237 -44.793 1.00 75.75 128 GLU A CA 1
ATOM 986 C C . GLU A 1 128 ? 19.033 0.486 -46.105 1.00 75.75 128 GLU A C 1
ATOM 988 O O . GLU A 1 128 ? 19.320 -0.124 -47.144 1.00 75.75 128 GLU A O 1
ATOM 993 N N . TYR A 1 129 ? 18.065 1.404 -46.080 1.00 63.84 129 TYR A N 1
ATOM 994 C CA . TYR A 1 129 ? 17.202 1.720 -47.216 1.00 63.84 129 TYR A CA 1
ATOM 995 C C . TYR A 1 129 ? 17.668 2.943 -48.027 1.00 63.84 129 TYR A C 1
ATOM 997 O O . TYR A 1 129 ? 17.191 3.109 -49.153 1.00 63.84 129 TYR A O 1
ATOM 1005 N N . GLU A 1 130 ? 18.646 3.734 -47.560 1.00 63.12 130 GLU A N 1
ATOM 1006 C CA . GLU A 1 130 ? 19.230 4.874 -48.302 1.00 63.12 130 GLU A CA 1
ATOM 1007 C C . GLU A 1 130 ? 19.793 4.486 -49.687 1.00 63.12 130 GLU A C 1
ATOM 1009 O O . GLU A 1 130 ? 19.887 5.325 -50.584 1.00 63.12 130 GLU A O 1
ATOM 1014 N N . GLY A 1 131 ? 20.108 3.204 -49.913 1.00 60.22 131 GLY A N 1
ATOM 1015 C CA . GLY A 1 131 ? 20.575 2.677 -51.203 1.00 60.22 131 GLY A CA 1
ATOM 1016 C C . GLY A 1 131 ? 19.547 1.874 -52.014 1.00 60.22 131 GLY A C 1
ATOM 1017 O O . GLY A 1 131 ? 19.837 1.485 -53.149 1.00 60.22 131 GLY A O 1
ATOM 1018 N N . ARG A 1 132 ? 18.355 1.586 -51.473 1.00 60.12 132 ARG A N 1
ATOM 1019 C CA . ARG A 1 132 ? 17.351 0.709 -52.103 1.00 60.12 132 ARG A CA 1
ATOM 1020 C C . ARG A 1 132 ? 15.996 1.417 -52.204 1.00 60.12 132 ARG A C 1
ATOM 1022 O O . ARG A 1 132 ? 15.141 1.295 -51.341 1.00 60.12 132 ARG A O 1
ATOM 1029 N N . SER A 1 133 ? 15.775 2.033 -53.368 1.00 48.75 133 SER A N 1
ATOM 1030 C CA . SER A 1 133 ? 14.503 2.553 -53.913 1.00 48.75 133 SER A CA 1
ATOM 1031 C C . SER A 1 133 ? 14.040 3.961 -53.484 1.00 48.75 133 SER A C 1
ATOM 1033 O O . SER A 1 133 ? 14.108 4.376 -52.337 1.00 48.75 133 SER A O 1
ATOM 1035 N N . ARG A 1 134 ? 13.554 4.711 -54.487 1.00 52.09 134 ARG A N 1
ATOM 1036 C CA . ARG A 1 134 ? 13.252 6.160 -54.522 1.00 52.09 134 ARG A CA 1
ATOM 1037 C C . ARG A 1 134 ? 11.968 6.572 -53.779 1.00 52.09 134 ARG A C 1
ATOM 1039 O O . ARG A 1 134 ? 11.258 7.465 -54.241 1.00 52.09 134 ARG A O 1
ATOM 1046 N N . THR A 1 135 ? 11.655 5.950 -52.652 1.00 54.94 135 THR A N 1
ATOM 1047 C CA . THR A 1 135 ? 10.485 6.314 -51.836 1.00 54.94 135 THR A CA 1
ATOM 1048 C C . THR A 1 135 ? 10.935 6.562 -50.402 1.00 54.94 135 THR A C 1
ATOM 1050 O O . THR A 1 135 ? 11.422 5.627 -49.776 1.00 54.94 135 THR A O 1
ATOM 1053 N N . PRO A 1 136 ? 10.784 7.788 -49.864 1.00 54.25 136 PRO A N 1
ATOM 1054 C CA . PRO A 1 136 ? 11.090 8.056 -48.464 1.00 54.25 136 PRO A CA 1
ATOM 1055 C C . PRO A 1 136 ? 10.271 7.126 -47.566 1.00 54.25 136 PRO A C 1
ATOM 1057 O O . PRO A 1 136 ? 9.055 7.031 -47.737 1.00 54.25 136 PRO A O 1
ATOM 1060 N N . LEU A 1 137 ? 10.903 6.476 -46.587 1.00 53.84 137 LEU A N 1
ATOM 1061 C CA . LEU A 1 137 ? 10.216 5.656 -45.578 1.00 53.84 137 LEU A CA 1
ATOM 1062 C C . LEU A 1 137 ? 9.101 6.433 -44.851 1.00 53.84 137 LEU A C 1
ATOM 1064 O O . LEU A 1 137 ? 8.086 5.856 -44.478 1.00 53.84 137 LEU A O 1
ATOM 1068 N N . SER A 1 138 ? 9.219 7.761 -44.759 1.00 55.91 138 SER A N 1
ATOM 1069 C CA . SER A 1 138 ? 8.181 8.665 -44.244 1.00 55.91 138 SER A CA 1
ATOM 1070 C C . SER A 1 138 ? 6.881 8.704 -45.068 1.00 55.91 138 SER A C 1
ATOM 1072 O O . SER A 1 138 ? 5.853 9.164 -44.566 1.00 55.91 138 SER A O 1
ATOM 1074 N N . ALA A 1 139 ? 6.901 8.227 -46.318 1.00 54.91 139 ALA A N 1
ATOM 1075 C CA . ALA A 1 139 ? 5.728 8.099 -47.184 1.00 54.91 139 ALA A CA 1
ATOM 1076 C C . ALA A 1 139 ? 4.998 6.755 -47.011 1.00 54.91 139 ALA A C 1
ATOM 1078 O O . ALA A 1 139 ? 3.841 6.628 -47.421 1.00 54.91 139 ALA A O 1
ATOM 1079 N N . LEU A 1 140 ? 5.639 5.761 -46.387 1.00 54.84 140 LEU A N 1
ATOM 1080 C CA . LEU A 1 140 ? 4.995 4.508 -46.011 1.00 54.84 140 LEU A CA 1
ATOM 1081 C C . LEU A 1 140 ? 4.197 4.747 -44.730 1.00 54.84 140 LEU A C 1
ATOM 1083 O O . LEU A 1 140 ? 4.738 4.849 -43.633 1.00 54.84 140 LEU A O 1
ATOM 1087 N N . VAL A 1 141 ? 2.878 4.864 -44.874 1.00 52.56 141 VAL A N 1
ATOM 1088 C CA . VAL A 1 141 ? 1.964 4.899 -43.731 1.00 52.56 141 VAL A CA 1
ATOM 1089 C C . VAL A 1 141 ? 2.074 3.546 -43.018 1.00 52.56 141 VAL A C 1
ATOM 1091 O O . VAL A 1 141 ? 1.741 2.530 -43.634 1.00 52.56 141 VAL A O 1
ATOM 1094 N N . PRO A 1 142 ? 2.530 3.478 -41.751 1.00 50.94 142 PRO A N 1
ATOM 1095 C CA . PRO A 1 142 ? 2.553 2.208 -41.046 1.00 50.94 142 PRO A CA 1
ATOM 1096 C C . PRO A 1 142 ? 1.114 1.678 -40.931 1.00 50.94 142 PRO A C 1
ATOM 1098 O O . PRO A 1 142 ? 0.194 2.475 -40.720 1.00 50.94 142 PRO A O 1
ATOM 1101 N N . PRO A 1 143 ? 0.891 0.354 -41.011 1.00 50.19 143 PRO A N 1
ATOM 1102 C CA . PRO A 1 143 ? -0.450 -0.247 -40.992 1.00 50.19 143 PRO A CA 1
ATOM 1103 C C . PRO A 1 143 ? -1.261 0.058 -39.717 1.00 50.19 143 PRO A C 1
ATOM 1105 O O . PRO A 1 143 ? -2.460 -0.195 -39.677 1.00 50.19 143 PRO A O 1
ATOM 1108 N N . PHE A 1 144 ? -0.628 0.649 -38.696 1.00 47.03 144 PHE A N 1
ATOM 1109 C CA . PHE A 1 144 ? -1.240 1.081 -37.437 1.00 47.03 144 PHE A CA 1
ATOM 1110 C C . PHE A 1 144 ? -1.109 2.588 -37.160 1.00 47.03 144 PHE A C 1
ATOM 1112 O O . PHE A 1 144 ? -1.217 3.006 -36.007 1.00 47.03 144 PHE A O 1
ATOM 1119 N N . ALA A 1 145 ? -0.875 3.427 -38.176 1.00 44.47 145 ALA A N 1
ATOM 1120 C CA . ALA A 1 145 ? -0.902 4.876 -37.985 1.00 44.47 145 ALA A CA 1
ATOM 1121 C C . ALA A 1 145 ? -2.284 5.298 -37.441 1.00 44.47 145 ALA A C 1
ATOM 1123 O O . ALA A 1 145 ? -3.286 5.114 -38.141 1.00 44.47 145 ALA A O 1
ATOM 1124 N N . PRO A 1 146 ? -2.387 5.865 -36.220 1.00 47.38 146 PRO A N 1
ATOM 1125 C CA . PRO A 1 146 ? -3.656 6.410 -35.764 1.00 47.38 146 PRO A CA 1
ATOM 1126 C C . PRO A 1 146 ? -4.082 7.511 -36.746 1.00 47.38 146 PRO A C 1
ATOM 1128 O O . PRO A 1 146 ? -3.221 8.257 -37.227 1.00 47.38 146 PRO A O 1
ATOM 1131 N N . PRO A 1 147 ? -5.383 7.638 -37.068 1.00 42.81 147 PRO A N 1
ATOM 1132 C CA . PRO A 1 147 ? -5.843 8.652 -38.006 1.00 42.81 147 PRO A CA 1
ATOM 1133 C C . PRO A 1 147 ? -5.337 10.016 -37.541 1.00 42.81 147 PRO A C 1
ATOM 1135 O O . PRO A 1 147 ? -5.502 10.369 -36.368 1.00 42.81 147 PRO A O 1
ATOM 1138 N N . LYS A 1 148 ? -4.693 10.767 -38.447 1.00 45.41 148 LYS A N 1
ATOM 1139 C CA . LYS A 1 148 ? -4.233 12.132 -38.170 1.00 45.41 148 LYS A CA 1
ATOM 1140 C C . LYS A 1 148 ? -5.433 12.9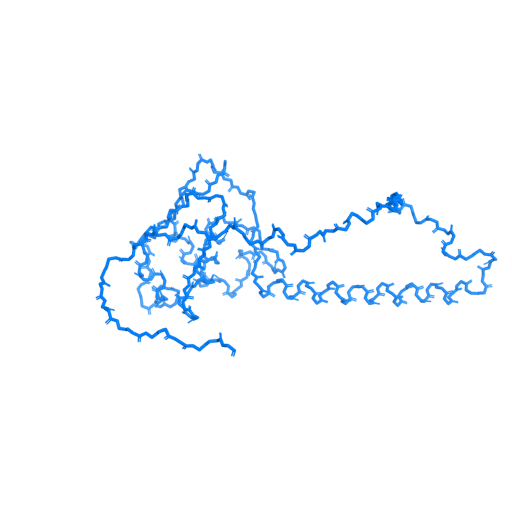19 -37.654 1.00 45.41 148 LYS A C 1
ATOM 1142 O O . LYS A 1 148 ? -6.339 13.247 -38.418 1.00 45.41 148 LYS A O 1
ATOM 1147 N N . ARG A 1 149 ? -5.474 13.178 -36.342 1.00 38.97 149 ARG A N 1
ATOM 1148 C CA . ARG A 1 149 ? -6.501 14.044 -35.765 1.00 38.97 149 ARG A CA 1
ATOM 1149 C C . ARG A 1 149 ? -6.341 15.405 -36.442 1.00 38.97 149 ARG A C 1
ATOM 1151 O O . ARG A 1 149 ? -5.212 15.901 -36.481 1.00 38.97 149 ARG A O 1
ATOM 1158 N N . PRO A 1 150 ? -7.415 16.008 -36.979 1.00 36.09 150 PRO A N 1
ATOM 1159 C CA . PRO A 1 150 ? -7.328 17.371 -37.472 1.00 36.09 150 PRO A CA 1
ATOM 1160 C C . PRO A 1 150 ? -6.796 18.239 -36.334 1.00 36.09 150 PRO A C 1
ATOM 1162 O O . PRO A 1 150 ? -7.192 18.049 -35.178 1.00 36.09 150 PRO A O 1
ATOM 1165 N N . ALA A 1 151 ? -5.861 19.135 -36.652 1.00 43.09 151 ALA A N 1
ATOM 1166 C CA . ALA A 1 151 ? -5.319 20.084 -35.696 1.00 43.09 151 ALA A CA 1
ATOM 1167 C C . ALA A 1 151 ? -6.497 20.794 -35.016 1.00 43.09 151 ALA A C 1
ATOM 1169 O O . ALA A 1 151 ? -7.187 21.607 -35.629 1.00 43.09 151 ALA A O 1
ATOM 1170 N N . ARG A 1 152 ? -6.780 20.438 -33.756 1.00 40.91 152 ARG A N 1
ATOM 1171 C CA . ARG A 1 152 ? -7.714 21.209 -32.944 1.00 40.91 152 ARG A CA 1
ATOM 1172 C C . ARG A 1 152 ? -7.088 22.588 -32.838 1.00 40.91 152 ARG A C 1
ATOM 1174 O O . ARG A 1 152 ? -5.973 22.702 -32.331 1.00 40.91 152 ARG A O 1
ATOM 1181 N N . ALA A 1 153 ? -7.800 23.601 -33.325 1.00 41.09 153 ALA A N 1
ATOM 1182 C CA . ALA A 1 153 ? -7.488 24.986 -33.027 1.00 41.09 153 ALA A CA 1
ATOM 1183 C C . ALA A 1 153 ? -7.193 25.072 -31.527 1.00 41.09 153 ALA A C 1
ATOM 1185 O O . ALA A 1 153 ? -7.998 24.617 -30.707 1.00 41.09 153 ALA A O 1
ATOM 1186 N N . ALA A 1 154 ? -5.993 25.543 -31.192 1.00 41.06 154 ALA A N 1
ATOM 1187 C CA . ALA A 1 154 ? -5.574 25.737 -29.821 1.00 41.06 154 ALA A CA 1
ATOM 1188 C C . ALA A 1 154 ? -6.570 26.700 -29.174 1.00 41.06 154 ALA A C 1
ATOM 1190 O O . ALA A 1 154 ? -6.504 27.911 -29.377 1.00 41.06 154 ALA A O 1
ATOM 1191 N N . ASN A 1 155 ? -7.531 26.154 -28.431 1.00 40.56 155 ASN A N 1
ATOM 1192 C CA . ASN A 1 155 ? -8.372 26.968 -27.583 1.00 40.56 155 ASN A CA 1
ATOM 1193 C C . ASN A 1 155 ? -7.448 27.460 -26.475 1.00 40.56 155 ASN A C 1
ATOM 1195 O O . ASN A 1 155 ? -6.984 26.679 -25.644 1.00 40.56 155 ASN A O 1
ATOM 1199 N N . ARG A 1 156 ? -7.099 28.742 -26.562 1.00 39.78 156 ARG A N 1
ATOM 1200 C CA . ARG A 1 156 ? -6.265 29.468 -25.612 1.00 39.78 156 ARG A CA 1
ATOM 1201 C C . ARG A 1 156 ? -6.905 29.300 -24.234 1.00 39.78 156 ARG A C 1
ATOM 1203 O O . ARG A 1 156 ? -7.922 29.923 -23.942 1.00 39.78 156 ARG A O 1
ATOM 1210 N N . VAL A 1 157 ? -6.361 28.405 -23.415 1.00 42.31 157 VAL A N 1
ATOM 1211 C CA . VAL A 1 157 ? -6.784 28.272 -22.021 1.00 42.31 157 VAL A CA 1
ATOM 1212 C C . VAL A 1 157 ? -6.394 29.575 -21.334 1.00 42.31 157 VAL A C 1
ATOM 1214 O O . VAL A 1 157 ? -5.221 29.938 -21.295 1.00 42.31 157 VAL A O 1
ATOM 1217 N N . ASN A 1 158 ? -7.402 30.319 -20.883 1.00 36.38 158 ASN A N 1
ATOM 1218 C CA . ASN A 1 158 ? -7.240 31.546 -20.118 1.00 36.38 158 ASN A CA 1
ATOM 1219 C C . ASN A 1 158 ? -6.744 31.179 -18.700 1.00 36.38 158 ASN A C 1
ATOM 1221 O O . ASN A 1 158 ? -7.480 30.503 -17.980 1.00 36.38 158 ASN A O 1
ATOM 1225 N N . PRO A 1 159 ? -5.537 31.598 -18.280 1.00 41.31 159 PRO A N 1
ATOM 1226 C CA . PRO A 1 159 ? -4.894 31.138 -17.044 1.00 41.31 159 PRO A CA 1
ATOM 1227 C C . PRO A 1 159 ? -5.468 31.723 -15.734 1.00 41.31 159 PRO A C 1
ATOM 1229 O O . PRO A 1 159 ? -4.867 31.545 -14.682 1.00 41.31 159 PRO A O 1
ATOM 1232 N N . GLN A 1 160 ? -6.620 32.406 -15.749 1.00 38.69 160 GLN A N 1
ATOM 1233 C CA . GLN A 1 160 ? -7.199 33.067 -14.563 1.00 38.69 160 GLN A CA 1
ATOM 1234 C C . GLN A 1 160 ? -8.442 32.385 -13.955 1.00 38.69 160 GLN A C 1
ATOM 1236 O O . GLN A 1 160 ? -9.195 33.028 -13.228 1.00 38.69 160 GLN A O 1
ATOM 1241 N N . ARG A 1 161 ? -8.701 31.097 -14.220 1.00 40.06 161 ARG A N 1
ATOM 1242 C CA . ARG A 1 161 ? -9.895 30.401 -13.684 1.00 40.06 161 ARG A CA 1
ATOM 1243 C C . ARG A 1 161 ? -9.625 29.124 -12.888 1.00 40.06 161 ARG A C 1
ATOM 1245 O O . ARG A 1 161 ? -10.500 28.272 -12.792 1.00 40.06 161 ARG A O 1
ATOM 1252 N N . GLU A 1 162 ? -8.451 29.015 -12.277 1.00 38.00 162 GLU A N 1
ATOM 1253 C CA . GLU A 1 162 ? -8.090 27.860 -11.448 1.00 38.00 162 GLU A CA 1
ATOM 1254 C C . GLU A 1 162 ? -7.554 28.290 -10.075 1.00 38.00 162 GLU A C 1
ATOM 1256 O O . GLU A 1 162 ? -6.444 27.971 -9.671 1.00 38.00 162 GLU A O 1
ATOM 1261 N N . VAL A 1 163 ? -8.366 29.058 -9.348 1.00 40.12 163 VAL A N 1
ATOM 1262 C CA . VAL A 1 163 ? -8.222 29.231 -7.898 1.00 40.12 163 VAL A CA 1
ATOM 1263 C C . VAL A 1 163 ? -9.626 29.389 -7.331 1.00 40.12 163 VAL A C 1
ATOM 1265 O O . VAL A 1 163 ? -10.115 30.502 -7.254 1.00 40.12 163 VAL A O 1
ATOM 1268 N N . ASP A 1 164 ? -10.321 28.278 -7.074 1.00 37.31 164 ASP A N 1
ATOM 1269 C CA . ASP A 1 164 ? -11.473 28.222 -6.151 1.00 37.31 164 ASP A CA 1
ATOM 1270 C C . ASP A 1 164 ? -12.030 26.791 -6.030 1.00 37.31 164 ASP A C 1
ATOM 1272 O O . ASP A 1 164 ? -13.196 26.529 -6.291 1.00 37.31 164 ASP A O 1
ATOM 1276 N N . VAL A 1 165 ? -11.198 25.824 -5.625 1.00 40.47 165 VAL A N 1
ATOM 1277 C CA . VAL A 1 165 ? -11.696 24.556 -5.049 1.00 40.47 165 VAL A CA 1
ATOM 1278 C C . VAL A 1 165 ? -10.722 24.063 -3.974 1.00 40.47 165 VAL A C 1
ATOM 1280 O O . VAL A 1 165 ? -10.125 23.004 -4.094 1.00 40.47 165 VAL A O 1
ATOM 1283 N N . CYS A 1 166 ? -10.504 24.869 -2.935 1.00 32.94 166 CYS A N 1
ATOM 1284 C CA . CYS A 1 166 ? -9.827 24.449 -1.700 1.00 32.94 166 CYS A CA 1
ATOM 1285 C C . CYS A 1 166 ? -10.307 25.319 -0.527 1.00 32.94 166 CYS A C 1
ATOM 1287 O O . CYS A 1 166 ? -9.536 26.005 0.140 1.00 32.94 166 CYS A O 1
ATOM 1289 N N . ARG A 1 167 ? -11.614 25.313 -0.280 1.00 37.06 167 ARG A N 1
ATOM 1290 C CA . ARG A 1 167 ? -12.197 25.712 1.001 1.00 37.06 167 ARG A CA 1
ATOM 1291 C C . ARG A 1 167 ? -13.239 24.666 1.326 1.00 37.06 167 ARG A C 1
ATOM 1293 O O . ARG A 1 167 ? -14.303 24.696 0.737 1.00 37.06 167 ARG A O 1
ATOM 1300 N N . ASP A 1 168 ? -12.820 23.671 2.099 1.00 34.31 168 ASP A N 1
ATOM 1301 C CA . ASP A 1 168 ? -13.618 22.986 3.123 1.00 34.31 168 ASP A CA 1
ATOM 1302 C C . ASP A 1 168 ? -12.831 21.765 3.608 1.00 34.31 168 ASP A C 1
ATOM 1304 O O . ASP A 1 168 ? -13.061 20.620 3.230 1.00 34.31 168 ASP A O 1
ATOM 1308 N N . ALA A 1 169 ? -11.840 22.043 4.453 1.00 36.97 169 ALA A N 1
ATOM 1309 C CA . ALA A 1 169 ? -11.182 21.046 5.283 1.00 36.97 169 ALA A CA 1
ATOM 1310 C C . ALA A 1 169 ? -11.317 21.494 6.741 1.00 36.97 169 ALA A C 1
ATOM 1312 O O . ALA A 1 169 ? -10.442 22.161 7.289 1.00 36.97 169 ALA A O 1
ATOM 1313 N N . VAL A 1 170 ? -12.447 21.150 7.359 1.00 38.88 170 VAL A N 1
ATOM 1314 C CA . VAL A 1 170 ? -12.624 21.189 8.814 1.00 38.88 170 VAL A CA 1
ATOM 1315 C C . VAL A 1 170 ? -13.295 19.891 9.250 1.00 38.88 170 VAL A C 1
ATOM 1317 O O . VAL A 1 170 ? -14.471 19.683 8.983 1.00 38.88 170 VAL A O 1
ATOM 1320 N N . ALA A 1 171 ? -12.522 19.037 9.921 1.00 35.25 171 ALA A N 1
ATOM 1321 C CA . ALA A 1 171 ? -12.948 18.109 10.976 1.00 35.25 171 ALA A CA 1
ATOM 1322 C C . ALA A 1 171 ? -11.673 17.434 11.523 1.00 35.25 171 ALA A C 1
ATOM 1324 O O . ALA A 1 171 ? -11.056 16.609 10.861 1.00 35.25 171 ALA A O 1
ATOM 1325 N N . CYS A 1 172 ? -11.116 17.972 12.607 1.00 30.70 172 CYS A N 1
ATOM 1326 C CA . CYS A 1 172 ? -11.280 17.469 13.980 1.00 30.70 172 CYS A CA 1
ATOM 1327 C C . CYS A 1 172 ? -10.298 16.344 14.356 1.00 30.70 172 CYS A C 1
ATOM 1329 O O . CYS A 1 172 ? -10.635 15.166 14.340 1.00 30.70 172 CYS A O 1
ATOM 1331 N N . CYS A 1 173 ? -9.118 16.757 14.829 1.00 30.14 173 CYS A N 1
ATOM 1332 C CA . CYS A 1 173 ? -8.451 16.099 15.954 1.00 30.14 173 CYS A CA 1
ATOM 1333 C C . CYS A 1 173 ? -8.968 16.749 17.254 1.00 30.14 173 CYS A C 1
ATOM 1335 O O . CYS A 1 173 ? -8.959 17.982 17.334 1.00 30.14 173 CYS A O 1
ATOM 1337 N N . PRO A 1 174 ? -9.410 15.994 18.273 1.00 37.84 174 PRO A N 1
ATOM 1338 C CA . PRO A 1 174 ? -9.643 16.542 19.602 1.00 37.84 174 PRO A CA 1
ATOM 1339 C C . PRO A 1 174 ? -8.323 16.544 20.390 1.00 37.84 174 PRO A C 1
ATOM 1341 O O . PRO A 1 174 ? -7.704 15.499 20.564 1.00 37.84 174 PRO A O 1
ATOM 1344 N N . GLY A 1 175 ? -7.898 17.714 20.873 1.00 34.44 175 GLY A N 1
ATOM 1345 C CA . GLY A 1 175 ? -6.758 17.853 21.790 1.00 34.44 175 GLY A CA 1
ATOM 1346 C C . GLY A 1 175 ? -5.878 19.048 21.442 1.00 34.44 175 GLY A C 1
ATOM 1347 O O . GLY A 1 175 ? -5.018 18.960 20.574 1.00 34.44 175 GLY A O 1
ATOM 13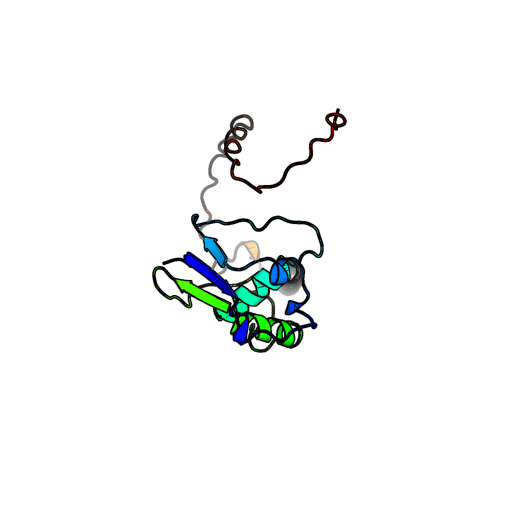48 N N . GLY A 1 176 ? -6.138 20.188 22.082 1.00 31.38 176 GLY A N 1
ATOM 1349 C CA . GLY A 1 176 ? -5.451 21.444 21.809 1.00 31.38 176 GLY A CA 1
ATOM 1350 C C . GLY A 1 176 ? -4.055 21.555 22.418 1.00 31.38 176 GLY A C 1
ATOM 1351 O O . GLY A 1 176 ? -3.769 20.969 23.452 1.00 31.38 176 GLY A O 1
ATOM 1352 N N . MET A 1 177 ? -3.238 22.412 21.807 1.00 32.88 177 MET A N 1
ATOM 1353 C CA . MET A 1 177 ? -2.479 23.460 22.493 1.00 32.88 177 MET A CA 1
ATOM 1354 C C . MET A 1 177 ? -2.120 24.546 21.469 1.00 32.88 177 MET A C 1
ATOM 1356 O O . MET A 1 177 ? -1.507 24.292 20.437 1.00 32.88 177 MET A O 1
ATOM 1360 N N . MET A 1 178 ? -2.586 25.763 21.750 1.00 34.62 178 MET A N 1
ATOM 1361 C CA . MET A 1 178 ? -2.255 27.004 21.052 1.00 34.62 178 MET A CA 1
ATOM 1362 C C . MET A 1 178 ? -0.748 27.281 21.089 1.00 34.62 178 MET A C 1
ATOM 1364 O O . MET A 1 178 ? -0.138 27.209 22.152 1.00 34.62 178 MET A O 1
ATOM 1368 N N . GLY A 1 179 ? -0.183 27.745 19.973 1.00 30.45 179 GLY A N 1
ATOM 1369 C CA . GLY A 1 179 ? 1.171 28.295 19.966 1.00 30.45 179 GLY A CA 1
ATOM 1370 C C . GLY A 1 179 ? 1.634 28.790 18.600 1.00 30.45 179 GLY A C 1
ATOM 1371 O O . GLY A 1 179 ? 2.302 28.062 17.891 1.00 30.45 179 GLY A O 1
ATOM 1372 N N . ARG A 1 180 ? 1.239 30.024 18.253 1.00 35.56 180 ARG A N 1
ATOM 1373 C CA . ARG A 1 180 ? 1.957 31.016 17.422 1.00 35.56 180 ARG A CA 1
ATOM 1374 C C . ARG A 1 180 ? 3.011 30.500 16.418 1.00 35.56 180 ARG A C 1
ATOM 1376 O O . ARG A 1 180 ? 4.114 30.208 16.835 1.00 35.56 180 ARG A O 1
ATOM 1383 N N . GLU A 1 181 ? 2.736 30.645 15.116 1.00 33.91 181 GLU A N 1
ATOM 1384 C CA . GLU A 1 181 ? 3.625 31.365 14.179 1.00 33.91 181 GLU A CA 1
ATOM 1385 C C . GLU A 1 181 ? 2.979 31.525 12.792 1.00 33.91 181 GLU A C 1
ATOM 1387 O O . GLU A 1 181 ? 2.851 30.597 12.001 1.00 33.91 181 GLU A O 1
ATOM 1392 N N . ARG A 1 182 ? 2.541 32.754 12.502 1.00 34.03 182 ARG A N 1
ATOM 1393 C CA . ARG A 1 182 ? 2.300 33.258 11.148 1.00 34.03 182 ARG A CA 1
ATOM 1394 C C . ARG A 1 182 ? 3.413 34.253 10.857 1.00 34.03 182 ARG A C 1
ATOM 1396 O O . ARG A 1 182 ? 3.425 35.299 11.504 1.00 34.03 182 ARG A O 1
ATOM 1403 N N . ARG A 1 183 ? 4.294 33.944 9.905 1.00 34.25 183 ARG A N 1
ATOM 1404 C CA . ARG A 1 183 ? 5.006 34.867 8.993 1.00 34.25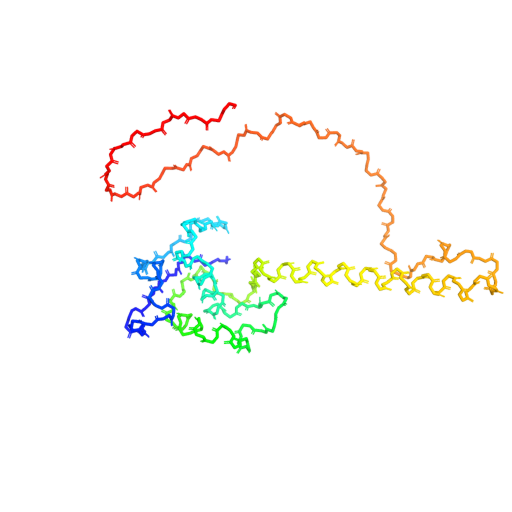 183 ARG A CA 1
ATOM 1405 C C . ARG A 1 183 ? 6.115 34.092 8.277 1.00 34.25 183 ARG A C 1
ATOM 1407 O O . ARG A 1 183 ? 6.745 33.267 8.917 1.00 34.25 183 ARG A O 1
ATOM 1414 N N . LEU A 1 184 ? 6.349 34.448 7.009 1.00 31.81 184 LEU A N 1
ATOM 1415 C CA . LEU A 1 184 ? 7.484 34.120 6.121 1.00 31.81 184 LEU A CA 1
ATOM 1416 C C . LEU A 1 184 ? 7.081 33.286 4.904 1.00 31.81 184 LEU A C 1
ATOM 1418 O O . LEU A 1 184 ? 7.345 32.100 4.894 1.00 31.81 184 LEU A O 1
ATOM 1422 N N . TRP A 1 185 ? 6.469 33.935 3.908 1.00 31.05 185 TRP A N 1
ATOM 1423 C CA . TRP A 1 185 ? 6.773 33.774 2.475 1.00 31.05 185 TRP A CA 1
ATOM 1424 C C . TRP A 1 185 ? 6.309 35.073 1.785 1.00 31.05 185 TRP A C 1
ATOM 1426 O O . TRP A 1 185 ? 5.124 35.251 1.499 1.00 31.05 185 TRP A O 1
ATOM 1436 N N . SER A 1 186 ? 7.237 36.018 1.631 1.00 33.16 186 SER A N 1
ATOM 1437 C CA . SER A 1 186 ? 7.214 37.115 0.651 1.00 33.16 186 SER A CA 1
ATOM 1438 C C . SER A 1 186 ? 8.462 36.972 -0.200 1.00 33.16 186 SER A C 1
ATOM 1440 O O . SER A 1 186 ? 9.478 36.519 0.375 1.00 33.16 186 SER A O 1
#

Foldseek 3Di:
DDWFKKAFQPVLDDPDDPPCPQQVNVPDGMDGDPDPDDDDDDDPRNCPVLVLLLCCLLLQAAEQQDPGSVPDPVCPRSNSRNVRMDIDDPDRDSPHHDYDPVSVVNVVVVVVVVVVVVVVVVVVVQVVCVPPDDDRPVPPDPPPNDPPDPPDDPPPPDPPPPPDDPPDDDDDDPDDDDDDDDDDDD

Secondary structure (DSSP, 8-state):
--EEEEEE-GGGPPSSSTTTTSHHHHH-SEEE--SSS------TTSSHHHHHHHHHHHHTPEESSSS-TTT-GGGHHHHHHHHHEEEEESS-----EE--HHHHHHHHHHHHHHHHHHHHHHHHHHHHHTTS-SS-GGGS--TTPPP-----------TTS---S---------------------